Protein AF-B1KN66-F1 (afdb_monomer_lite)

Foldseek 3Di:
DVVVVVVVVVVLVPDDPVVNVVVVVVVVVVVVPPPDDDDDDDDDDDDDDDDDPDDPVVVVLVVLVVVLVVLVVVLVVLVVVLVVVCVVLVVVLVVLVVQLVVLVVVLVVLVPDPPRDPVNNVVSVVSNVVSVVVNVVSVVVVVVSLVSVLVSVLSVLVSVQSVDPVSVVDPVSVVVSLVSSLVSDPDPLVNVLSVCVVVVNDNVVSVVSSVVVVVVVCVVCVDPDD

Sequence (226 aa):
MASLQAFLFLSVASMEPVISALLFYTLIQRDEGLEKDVVTKSSDSMFENIHAFEGDDAIDWCHIRESIKVLILAMAQIELSLTDGEHNVTNLGALFTDMADHLGEVNDFLSTQSDTPVLVMAHSTILVDKVNEGVVAFQFYDRISQRLQHVIMGLALMEEVLSSKERRTSQDAWKKLQEGIQESYSLDCERKMFDLLLKGTPVHEALKLYKEEYQKEETEDDIELF

Organism: Shewanella woodyi (strain ATCC 51908 / MS32) (NCBI:txid392500)

pLDDT: mean 73.21, std 20.29, range [25.14, 92.81]

Radius of gyration: 28.59 Å; chains: 1; bounding box: 63×44×89 Å

Secondary structure (DSSP, 8-state):
-HHHHHHHHHHHTTS-HHHHHHHHHHHHHHHTTSS-------------------SHHHHHHHHHHHHHHHHHHHHHHHHHHHHHHHHHHHHHHHHHHHHHHHHHHHHHHHHH-TT--HHHHHHHHHHHHHHHHHHHHHHHHHHHHHHHHHHHHHHHHHHHHHT-HHHHH-HHHHHHHHHHHHHH--SHHHHHHHHHHHTT--HHHHHHHHHHHHHHHHHH-TT---

Structure (mmCIF, N/CA/C/O backbone):
data_AF-B1KN66-F1
#
_entry.id   AF-B1KN66-F1
#
loop_
_atom_site.group_PDB
_atom_site.id
_atom_site.type_symbol
_atom_site.label_atom_id
_atom_site.label_alt_id
_atom_site.label_comp_id
_atom_site.label_asym_id
_atom_site.label_entity_id
_atom_site.label_seq_id
_atom_site.pdbx_PDB_in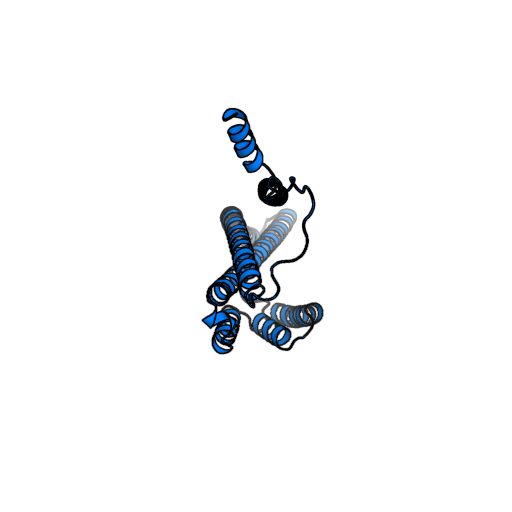s_code
_atom_site.Cartn_x
_atom_site.Cartn_y
_atom_site.Cartn_z
_atom_site.occupancy
_atom_site.B_iso_or_equiv
_atom_site.auth_seq_id
_atom_site.auth_comp_id
_atom_site.auth_asym_id
_atom_site.auth_atom_id
_atom_site.pdbx_PDB_model_num
ATOM 1 N N . MET A 1 1 ? 39.785 24.532 2.797 1.00 46.50 1 MET A N 1
ATOM 2 C CA . MET A 1 1 ? 38.658 24.075 1.952 1.00 46.50 1 MET A CA 1
ATOM 3 C C . MET A 1 1 ? 38.034 22.760 2.424 1.00 46.50 1 MET A C 1
ATOM 5 O O . MET A 1 1 ? 36.821 22.669 2.368 1.00 46.50 1 MET A O 1
ATOM 9 N N . ALA A 1 2 ? 38.786 21.801 2.986 1.00 41.16 2 ALA A N 1
ATOM 10 C CA . ALA A 1 2 ? 38.220 20.536 3.490 1.00 41.16 2 ALA A CA 1
ATOM 11 C C . ALA A 1 2 ? 37.210 20.677 4.660 1.00 41.16 2 ALA A C 1
ATOM 13 O O . ALA A 1 2 ? 36.311 19.860 4.807 1.00 41.16 2 ALA A O 1
ATOM 14 N N . SER A 1 3 ? 37.306 21.739 5.471 1.00 42.62 3 SER A N 1
ATOM 15 C CA . SER A 1 3 ? 36.421 21.944 6.633 1.00 42.62 3 SER A CA 1
ATOM 16 C C . SER A 1 3 ? 35.023 22.483 6.285 1.00 42.62 3 SER A C 1
ATOM 18 O O . SER A 1 3 ? 34.097 22.241 7.053 1.00 42.62 3 SER A O 1
ATOM 20 N N . LEU A 1 4 ? 34.835 23.156 5.139 1.00 37.50 4 LEU A N 1
ATOM 21 C CA . LEU A 1 4 ? 33.505 23.631 4.721 1.00 37.50 4 LEU A CA 1
ATOM 22 C C . LEU A 1 4 ? 32.663 22.512 4.084 1.00 37.50 4 LEU A C 1
ATOM 24 O O . LEU A 1 4 ? 31.448 22.500 4.247 1.00 37.50 4 LEU A O 1
ATOM 28 N N . GLN A 1 5 ? 33.301 21.549 3.406 1.00 44.81 5 GLN A N 1
ATOM 29 C CA . GLN A 1 5 ? 32.609 20.392 2.823 1.00 44.81 5 GLN A CA 1
ATOM 30 C C . GLN A 1 5 ? 32.047 19.453 3.897 1.00 44.81 5 GLN A C 1
ATOM 32 O O . GLN A 1 5 ? 30.920 18.988 3.763 1.00 44.81 5 GLN A O 1
ATOM 37 N N . ALA A 1 6 ? 32.776 19.238 4.996 1.00 43.25 6 ALA A N 1
ATOM 38 C CA . ALA A 1 6 ? 32.287 18.415 6.104 1.00 43.25 6 ALA A CA 1
ATOM 39 C C . ALA A 1 6 ? 31.092 19.058 6.837 1.00 43.25 6 ALA A C 1
ATOM 41 O O . ALA A 1 6 ? 30.173 18.358 7.254 1.00 43.25 6 ALA A O 1
ATOM 42 N N . PHE A 1 7 ? 31.066 20.392 6.946 1.00 39.16 7 PHE A N 1
ATOM 43 C CA . PHE A 1 7 ? 29.974 21.115 7.608 1.00 39.16 7 PHE A CA 1
ATOM 44 C C . PHE A 1 7 ? 28.686 21.143 6.768 1.00 39.16 7 PHE A C 1
ATOM 46 O O . PHE A 1 7 ? 27.589 21.075 7.316 1.00 39.16 7 PHE A O 1
ATOM 53 N N . LEU A 1 8 ? 28.812 21.176 5.436 1.00 46.91 8 LEU A N 1
ATOM 54 C CA . LEU A 1 8 ? 27.672 21.059 4.523 1.00 46.91 8 LEU A CA 1
ATOM 55 C C . LEU A 1 8 ? 27.065 19.648 4.542 1.00 46.91 8 LEU A C 1
ATOM 57 O O . LEU A 1 8 ? 25.846 19.526 4.562 1.00 46.91 8 LEU A O 1
ATOM 61 N N . PHE A 1 9 ? 27.883 18.595 4.631 1.00 50.34 9 PHE A N 1
ATOM 62 C CA . PHE A 1 9 ? 27.384 17.214 4.707 1.00 50.34 9 PHE A CA 1
ATOM 63 C C . PHE A 1 9 ? 26.582 16.926 5.985 1.00 50.34 9 PHE A C 1
ATOM 65 O O . PHE A 1 9 ? 25.547 16.268 5.915 1.00 50.34 9 PHE A O 1
ATOM 72 N N . LEU A 1 10 ? 26.999 17.458 7.140 1.00 42.06 10 LEU A N 1
ATOM 73 C CA . LEU A 1 10 ? 26.249 17.281 8.391 1.00 42.06 10 LEU A CA 1
ATOM 74 C C . LEU A 1 10 ? 24.961 18.118 8.450 1.00 42.06 10 LEU A C 1
ATOM 76 O O . LEU A 1 10 ? 24.001 17.703 9.091 1.00 42.06 10 LEU A O 1
ATOM 80 N N . SER A 1 11 ? 24.902 19.261 7.758 1.00 42.59 11 SER A N 1
ATOM 81 C CA . SER A 1 11 ? 23.695 20.098 7.720 1.00 42.59 11 SER A CA 1
ATOM 82 C C . SER A 1 11 ? 22.598 19.540 6.803 1.00 42.59 11 SER A C 1
ATOM 84 O O . SER A 1 11 ? 21.427 19.841 7.021 1.00 42.59 11 SER A O 1
ATOM 86 N N . VAL A 1 12 ? 22.956 18.733 5.797 1.00 46.75 12 VAL A N 1
ATOM 87 C CA . VAL A 1 12 ? 22.011 18.111 4.847 1.00 46.75 12 VAL A CA 1
ATOM 88 C C . VAL A 1 12 ? 21.299 16.897 5.457 1.00 46.75 12 VAL A C 1
ATOM 90 O O . VAL A 1 12 ? 20.161 16.620 5.097 1.00 46.75 12 VAL A O 1
ATOM 93 N N . ALA A 1 13 ? 21.902 16.235 6.451 1.00 48.91 13 ALA A N 1
ATOM 94 C CA . ALA A 1 13 ? 21.287 15.105 7.158 1.00 48.91 13 ALA A CA 1
ATOM 95 C C . ALA A 1 13 ? 20.099 15.501 8.062 1.00 48.91 13 ALA A C 1
ATOM 97 O O . ALA A 1 13 ? 19.401 14.632 8.570 1.00 48.91 13 ALA A O 1
ATOM 98 N N . SER A 1 14 ? 19.867 16.803 8.266 1.00 44.00 14 SER A N 1
ATOM 99 C CA . SER A 1 14 ? 18.812 17.338 9.138 1.00 44.00 14 SER A CA 1
ATOM 100 C C . SER A 1 14 ? 17.709 18.095 8.379 1.00 44.00 14 SER A C 1
ATOM 102 O O . SER A 1 14 ? 16.869 18.729 9.019 1.00 44.00 14 SER A O 1
ATOM 104 N N . MET A 1 15 ? 17.718 18.085 7.041 1.00 49.22 15 MET A N 1
ATOM 105 C CA . MET A 1 15 ? 16.721 18.772 6.211 1.00 49.22 15 MET A CA 1
ATOM 106 C C . MET A 1 15 ? 15.728 17.786 5.599 1.00 49.22 15 MET A C 1
ATOM 108 O O . MET A 1 15 ? 16.101 16.676 5.227 1.00 49.22 15 MET A O 1
ATOM 112 N N . GLU A 1 16 ? 14.471 18.224 5.468 1.00 57.94 16 GLU A N 1
ATOM 113 C CA . GLU A 1 16 ? 13.402 17.451 4.834 1.00 57.94 16 GLU A CA 1
ATOM 114 C C . GLU A 1 16 ? 13.839 16.881 3.468 1.00 57.94 16 GLU A C 1
ATOM 116 O O . GLU A 1 16 ? 14.513 17.574 2.691 1.00 57.94 16 GLU A O 1
ATOM 121 N N . PRO A 1 17 ? 13.437 15.638 3.142 1.00 56.62 17 PRO A N 1
ATOM 122 C CA . PRO A 1 17 ? 13.981 14.858 2.023 1.00 56.62 17 PRO A CA 1
ATOM 123 C C . PRO A 1 17 ? 13.877 15.557 0.657 1.00 56.62 17 PRO A C 1
ATOM 125 O O . PRO A 1 17 ? 14.724 15.360 -0.216 1.00 56.62 17 PRO A O 1
ATOM 128 N N . VAL A 1 18 ? 12.900 16.452 0.490 1.00 52.81 18 VAL A N 1
ATOM 129 C CA . VAL A 1 18 ? 12.689 17.234 -0.738 1.00 52.81 18 VAL A CA 1
ATOM 130 C C . VAL A 1 18 ? 13.813 18.253 -0.980 1.00 52.81 18 VAL A C 1
ATOM 132 O O . VAL A 1 18 ? 14.246 18.450 -2.117 1.00 52.81 18 VAL A O 1
ATOM 135 N N . ILE A 1 19 ? 14.340 18.879 0.077 1.00 51.53 19 ILE A N 1
ATOM 136 C CA . ILE A 1 19 ? 15.393 19.903 -0.032 1.00 51.53 19 ILE A CA 1
ATOM 137 C C . ILE A 1 19 ? 16.751 19.246 -0.315 1.00 51.53 19 ILE A C 1
ATOM 139 O O . ILE A 1 19 ? 17.550 19.781 -1.086 1.00 51.53 19 ILE A O 1
ATOM 143 N N . SER A 1 20 ? 16.981 18.051 0.236 1.00 55.50 20 SER A N 1
ATOM 144 C CA . SER A 1 20 ? 18.185 17.255 -0.026 1.00 55.50 20 SER A CA 1
ATOM 145 C C . SER A 1 20 ? 18.283 16.838 -1.502 1.00 55.50 20 SER A C 1
ATOM 147 O O . SER A 1 20 ? 19.328 17.020 -2.130 1.00 55.50 20 SER A O 1
ATOM 149 N N . ALA A 1 21 ? 17.171 16.402 -2.106 1.00 52.81 21 ALA A N 1
ATOM 150 C CA . ALA A 1 21 ? 17.116 16.048 -3.526 1.00 52.81 21 ALA A CA 1
ATOM 151 C C . ALA A 1 21 ? 17.364 17.254 -4.459 1.00 52.81 21 ALA A C 1
ATOM 153 O O . ALA A 1 21 ? 18.104 17.144 -5.439 1.00 52.81 21 ALA A O 1
ATOM 154 N N . LEU A 1 22 ? 16.813 18.429 -4.129 1.00 50.09 22 LEU A N 1
ATOM 155 C CA . LEU A 1 22 ? 17.031 19.676 -4.880 1.00 50.09 22 LEU A CA 1
ATOM 156 C C . LEU A 1 22 ? 18.483 20.174 -4.793 1.00 50.09 22 LEU A C 1
ATOM 158 O O . LEU A 1 22 ? 19.045 20.641 -5.789 1.00 50.09 22 LEU A O 1
ATOM 162 N N . LEU A 1 23 ? 19.118 20.050 -3.626 1.00 56.84 23 LEU A N 1
ATOM 163 C CA . LEU A 1 23 ? 20.530 20.401 -3.453 1.00 56.84 23 LEU A CA 1
ATOM 164 C C . LEU A 1 23 ? 21.456 19.430 -4.196 1.00 56.84 23 LEU A C 1
ATOM 166 O O . LEU A 1 23 ? 22.439 19.863 -4.794 1.00 56.84 23 LEU A O 1
ATOM 170 N N . PHE A 1 24 ? 21.122 18.141 -4.240 1.00 59.00 24 PHE A N 1
ATOM 171 C CA . PHE A 1 24 ? 21.900 17.164 -5.003 1.00 59.00 24 PHE A CA 1
ATOM 172 C C . PHE A 1 24 ? 21.772 17.385 -6.518 1.00 59.00 24 PHE A C 1
ATOM 174 O O . PHE A 1 24 ? 22.777 17.402 -7.228 1.00 59.00 24 PHE A O 1
ATOM 181 N N . TYR A 1 25 ? 20.560 17.663 -7.011 1.00 53.69 25 TYR A N 1
ATOM 182 C CA . TYR A 1 25 ? 20.319 17.988 -8.420 1.00 53.69 25 TYR A CA 1
ATOM 183 C C . TYR A 1 25 ? 21.049 19.270 -8.858 1.00 53.69 25 TYR A C 1
ATOM 185 O O . TYR A 1 25 ? 21.665 19.316 -9.923 1.00 53.69 25 TYR A O 1
ATOM 193 N N . THR A 1 26 ? 21.049 20.307 -8.014 1.00 53.34 26 THR A N 1
ATOM 194 C CA . THR A 1 26 ? 21.768 21.561 -8.303 1.00 53.34 26 THR A CA 1
ATOM 195 C C . THR A 1 26 ? 23.288 21.419 -8.219 1.00 53.34 26 THR A C 1
ATOM 197 O O . THR A 1 26 ? 23.993 22.090 -8.971 1.00 53.34 26 THR A O 1
ATOM 200 N N . LEU A 1 27 ? 23.813 20.532 -7.367 1.00 56.59 27 LEU A N 1
ATOM 201 C CA . LEU A 1 27 ? 25.245 20.219 -7.327 1.00 56.59 27 LEU A CA 1
ATOM 202 C C . LEU A 1 27 ? 25.706 19.451 -8.572 1.00 56.59 27 LEU A C 1
ATOM 204 O O . LEU A 1 27 ? 26.778 19.758 -9.087 1.00 56.59 27 LEU A O 1
ATOM 208 N N . ILE A 1 28 ? 24.882 18.538 -9.093 1.00 53.38 28 ILE A N 1
ATOM 209 C CA . ILE A 1 28 ? 25.157 17.817 -10.346 1.00 53.38 28 ILE A CA 1
ATOM 210 C C . ILE A 1 28 ? 25.169 18.784 -11.541 1.00 53.38 28 ILE A C 1
ATOM 212 O O . ILE A 1 28 ? 26.086 18.741 -12.355 1.00 53.38 28 ILE A O 1
ATOM 216 N N . GLN A 1 29 ? 24.227 19.731 -11.610 1.00 47.03 29 GLN A N 1
ATOM 217 C CA . GLN A 1 29 ? 24.205 20.727 -12.693 1.00 47.03 29 GLN A CA 1
ATOM 218 C C . GLN A 1 29 ? 25.357 21.742 -12.633 1.00 47.03 29 GLN A C 1
ATOM 220 O O . GLN A 1 29 ? 25.713 22.333 -13.652 1.00 47.03 29 GLN A O 1
ATOM 225 N N . ARG A 1 30 ? 25.955 21.970 -11.456 1.00 44.12 30 ARG A N 1
ATOM 226 C CA . ARG A 1 30 ? 27.048 22.942 -11.302 1.00 44.12 30 ARG A CA 1
ATOM 227 C C . ARG A 1 30 ? 28.397 22.419 -11.802 1.00 44.12 30 ARG A C 1
ATOM 229 O O . ARG A 1 30 ? 29.257 23.238 -12.116 1.00 44.12 30 ARG A O 1
ATOM 236 N N . ASP A 1 31 ? 28.577 21.102 -11.889 1.00 46.75 31 ASP A N 1
ATOM 237 C CA . ASP A 1 31 ? 29.824 20.484 -12.367 1.00 46.75 31 ASP A CA 1
ATOM 238 C C . ASP A 1 31 ? 29.898 20.434 -13.909 1.00 46.75 31 ASP A C 1
ATOM 240 O O . ASP A 1 31 ? 30.980 20.499 -14.483 1.00 46.75 31 ASP A O 1
ATOM 244 N N . GLU A 1 32 ? 28.753 20.454 -14.604 1.00 49.38 32 GLU A N 1
ATOM 245 C CA . GLU A 1 32 ? 28.688 20.472 -16.080 1.00 49.38 32 GLU A CA 1
ATOM 246 C C . GLU A 1 32 ? 28.850 21.877 -16.707 1.00 49.38 32 GLU A C 1
ATOM 248 O O . GLU A 1 32 ? 28.919 22.024 -17.928 1.00 49.38 32 GLU A O 1
ATOM 253 N N . GLY A 1 33 ? 28.933 22.935 -15.892 1.00 40.38 33 GLY A N 1
ATOM 254 C CA . GLY A 1 33 ? 28.913 24.333 -16.345 1.00 40.38 33 GLY A CA 1
ATOM 255 C C . GLY A 1 33 ? 30.270 25.009 -16.592 1.00 40.38 33 GLY A C 1
ATOM 256 O O . GLY A 1 33 ? 30.286 26.216 -16.823 1.00 40.38 33 GLY A O 1
ATOM 257 N N . LEU A 1 34 ? 31.404 24.300 -16.511 1.00 37.84 34 LEU A N 1
ATOM 258 C CA . LEU A 1 34 ? 32.742 24.926 -16.486 1.00 37.84 34 LEU A CA 1
ATOM 259 C C . LEU A 1 34 ? 33.641 24.692 -17.712 1.00 37.84 34 LEU A C 1
ATOM 261 O O . LEU A 1 34 ? 34.821 25.030 -17.655 1.00 37.84 34 LEU A O 1
ATOM 265 N N . GLU A 1 35 ? 33.122 24.201 -18.842 1.00 40.44 35 GLU A N 1
ATOM 266 C CA . GLU A 1 35 ? 33.976 23.948 -20.015 1.00 40.44 35 GLU A CA 1
ATOM 267 C C . GLU A 1 35 ? 33.377 24.371 -21.363 1.00 40.44 35 GLU A C 1
ATOM 269 O O . GLU A 1 35 ? 33.402 23.604 -22.317 1.00 40.44 35 GLU A O 1
ATOM 274 N N . LYS A 1 36 ? 32.865 25.603 -21.494 1.00 40.78 36 LYS A N 1
ATOM 275 C CA . LYS A 1 36 ? 32.679 26.237 -22.817 1.00 40.78 36 LYS A CA 1
ATOM 276 C C . LYS A 1 36 ? 32.828 27.752 -22.735 1.00 40.78 36 LYS A C 1
ATOM 278 O O . LYS A 1 36 ? 31.841 28.426 -22.500 1.00 40.78 36 LYS A O 1
ATOM 283 N N . ASP A 1 37 ? 34.037 28.266 -22.969 1.00 35.97 37 ASP A N 1
ATOM 284 C CA . ASP A 1 37 ? 34.238 29.633 -23.478 1.00 35.97 37 ASP A CA 1
ATOM 285 C C . ASP A 1 37 ? 35.682 29.862 -23.968 1.00 35.97 37 ASP A C 1
ATOM 287 O O . ASP A 1 37 ? 36.488 30.490 -23.293 1.00 35.97 37 ASP A O 1
ATOM 291 N N . VAL A 1 38 ? 36.009 29.383 -25.177 1.00 33.50 38 VAL A N 1
ATOM 292 C CA . VAL A 1 38 ? 36.947 30.062 -26.098 1.00 33.50 38 VAL A CA 1
ATOM 293 C C . VAL A 1 38 ? 36.503 29.762 -27.533 1.00 33.50 38 VAL A C 1
ATOM 295 O O . VAL A 1 38 ? 36.900 28.774 -28.144 1.00 33.50 38 VAL A O 1
ATOM 298 N N . VAL A 1 39 ? 35.666 30.638 -28.089 1.00 34.12 39 VAL A N 1
ATOM 299 C CA . VAL A 1 39 ? 35.431 30.745 -29.534 1.00 34.12 39 VAL A CA 1
ATOM 300 C C . VAL A 1 39 ? 36.150 31.998 -30.025 1.00 34.12 39 VAL A C 1
ATOM 302 O O . VAL A 1 39 ? 35.712 33.116 -29.764 1.00 34.12 39 VAL A O 1
ATOM 305 N N . THR A 1 40 ? 37.216 31.825 -30.806 1.00 30.61 40 THR A N 1
ATOM 306 C CA . THR A 1 40 ? 37.711 32.859 -31.726 1.00 30.61 40 THR A CA 1
ATOM 307 C C . THR A 1 40 ? 37.779 32.305 -33.146 1.00 30.61 40 THR A C 1
ATOM 309 O O . THR A 1 40 ? 38.703 31.588 -33.506 1.00 30.61 40 THR A O 1
ATOM 312 N N . LYS A 1 41 ? 36.731 32.649 -33.902 1.00 31.39 41 LYS A N 1
ATOM 313 C CA . LYS A 1 41 ? 36.606 32.890 -35.352 1.00 31.39 41 LYS A CA 1
ATOM 314 C C . LYS A 1 41 ? 37.614 32.278 -36.352 1.00 31.39 41 LYS A C 1
ATOM 316 O O . LYS A 1 41 ? 38.780 32.644 -36.378 1.00 31.39 41 LYS A O 1
ATOM 321 N N . SER A 1 42 ? 36.991 31.661 -37.368 1.00 29.42 42 SER A N 1
ATOM 322 C CA . SER A 1 42 ? 37.231 31.821 -38.818 1.00 29.42 42 SER A CA 1
ATOM 323 C C . SER A 1 42 ? 38.359 31.021 -39.480 1.00 29.42 42 SER A C 1
ATOM 325 O O . SER A 1 42 ? 39.504 31.456 -39.495 1.00 29.42 42 SER A O 1
ATOM 327 N N . SER A 1 43 ? 37.984 29.968 -40.216 1.00 25.14 43 SER A N 1
ATOM 328 C CA . SER A 1 43 ? 38.264 29.871 -41.659 1.00 25.14 43 SER A CA 1
ATOM 329 C C . SER A 1 43 ? 37.394 28.792 -42.306 1.00 25.14 43 SER A C 1
ATOM 331 O O . SER A 1 43 ? 37.265 27.686 -41.791 1.00 25.14 43 SER A O 1
ATOM 333 N N . ASP A 1 44 ? 36.823 29.173 -43.441 1.00 31.98 44 ASP A N 1
ATOM 334 C CA . ASP A 1 44 ? 36.003 28.404 -44.368 1.00 31.98 44 ASP A CA 1
ATOM 335 C C . ASP A 1 44 ? 36.693 27.168 -44.972 1.00 31.98 44 ASP A C 1
ATOM 337 O O . ASP A 1 44 ? 37.912 27.127 -45.147 1.00 31.98 44 ASP A O 1
ATOM 341 N N . SER A 1 45 ? 35.828 26.230 -45.376 1.00 35.66 45 SER A N 1
ATOM 342 C CA . SER A 1 45 ? 35.970 25.222 -46.438 1.00 35.66 45 SER A CA 1
ATOM 343 C C . SER A 1 45 ? 37.137 24.223 -46.368 1.00 35.66 45 SER A C 1
ATOM 345 O O . SER A 1 45 ? 38.167 24.432 -47.007 1.00 35.66 45 SER A O 1
ATOM 347 N N . MET A 1 46 ? 36.941 23.058 -45.729 1.00 30.47 46 MET A N 1
ATOM 348 C CA . MET A 1 46 ? 37.700 21.856 -46.133 1.00 30.47 46 MET A CA 1
ATOM 349 C C . MET A 1 46 ? 37.119 20.479 -45.756 1.00 30.47 46 MET A C 1
ATOM 351 O O . MET A 1 46 ? 37.849 19.505 -45.852 1.00 30.47 46 MET A O 1
ATOM 355 N N . PHE A 1 47 ? 35.854 20.320 -45.356 1.00 29.45 47 PHE A N 1
ATOM 356 C CA . PHE A 1 47 ? 35.326 18.967 -45.094 1.00 29.45 47 PHE A CA 1
ATOM 357 C C . PHE A 1 47 ? 33.859 18.831 -45.505 1.00 29.45 47 PHE A C 1
ATOM 359 O O . PHE A 1 47 ? 32.955 18.774 -44.679 1.00 29.45 47 PHE A O 1
ATOM 366 N N . GLU A 1 48 ? 33.636 18.763 -46.816 1.00 36.78 48 GLU A N 1
ATOM 367 C CA . GLU A 1 48 ? 32.527 17.978 -47.355 1.00 36.78 48 GLU A CA 1
ATOM 368 C C . GLU A 1 48 ? 32.873 16.486 -47.175 1.00 36.78 48 GLU A C 1
ATOM 370 O O . GLU A 1 48 ? 33.957 16.049 -47.563 1.00 36.78 48 GLU A O 1
ATOM 375 N N . ASN A 1 49 ? 31.927 15.727 -46.610 1.00 39.12 49 ASN A N 1
ATOM 376 C CA . ASN A 1 49 ? 31.872 14.262 -46.472 1.00 39.12 49 ASN A CA 1
ATOM 377 C C . ASN A 1 49 ? 32.773 13.574 -45.431 1.00 39.12 49 ASN A C 1
ATOM 379 O O . ASN A 1 49 ? 33.797 13.004 -45.794 1.00 39.12 49 ASN A O 1
ATOM 383 N N . ILE A 1 50 ? 32.277 13.431 -44.191 1.00 31.58 50 ILE A N 1
ATOM 384 C CA . ILE A 1 50 ? 32.452 12.198 -43.394 1.00 31.58 50 ILE A CA 1
ATOM 385 C C . ILE A 1 50 ? 31.142 11.901 -42.634 1.00 31.58 50 ILE A C 1
ATOM 387 O O . ILE A 1 50 ? 30.625 12.744 -41.909 1.00 31.58 50 ILE A O 1
ATOM 391 N N . HIS A 1 51 ? 30.605 10.698 -42.847 1.00 43.81 51 HIS A N 1
ATOM 392 C CA . HIS A 1 51 ? 29.502 10.065 -42.116 1.00 43.81 51 HIS A CA 1
ATOM 393 C C . HIS A 1 51 ? 29.594 10.225 -40.587 1.00 43.81 51 HIS A C 1
ATOM 395 O O . HIS A 1 51 ? 30.650 9.965 -40.021 1.00 43.81 51 HIS A O 1
ATOM 401 N N . ALA A 1 52 ? 28.457 10.457 -39.919 1.00 37.25 52 ALA A N 1
ATOM 402 C CA . ALA A 1 52 ? 28.201 9.909 -38.582 1.00 37.25 52 ALA A CA 1
ATOM 403 C C . ALA A 1 52 ? 26.687 9.822 -38.319 1.00 37.25 52 ALA A C 1
ATOM 405 O O . ALA A 1 52 ? 26.058 10.737 -37.796 1.00 37.25 52 ALA A O 1
ATOM 406 N N . PHE A 1 53 ? 26.100 8.693 -38.711 1.00 42.09 53 PHE A N 1
ATOM 407 C CA . PHE A 1 53 ? 24.743 8.269 -38.359 1.00 42.09 53 PHE A CA 1
ATOM 408 C C . PHE A 1 53 ? 24.761 7.583 -36.974 1.00 42.09 53 PHE A C 1
ATOM 410 O O . PHE A 1 53 ? 24.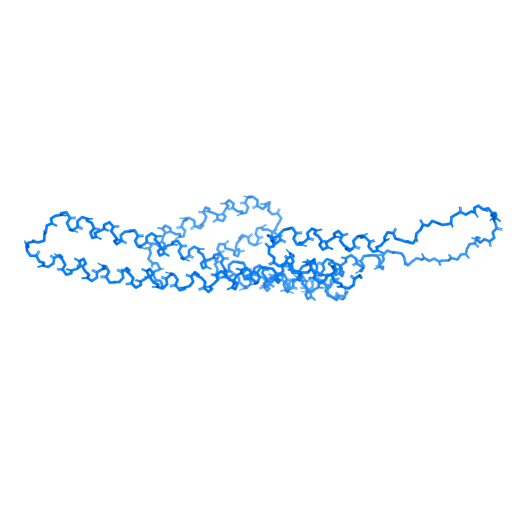303 6.459 -36.828 1.00 42.09 53 PHE A O 1
ATOM 417 N N . GLU A 1 54 ? 25.362 8.220 -35.964 1.00 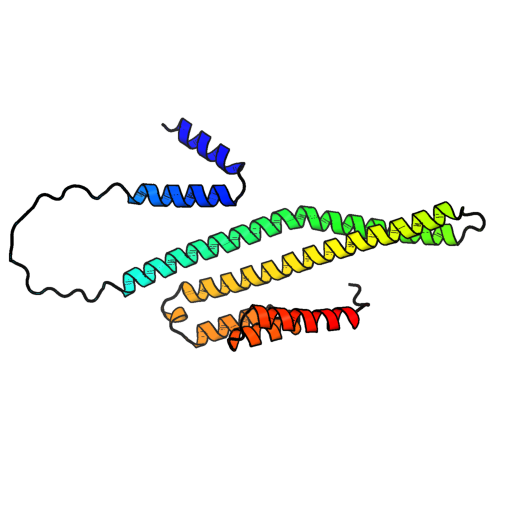44.44 54 GLU A N 1
ATOM 418 C CA . GLU A 1 54 ? 25.570 7.632 -34.622 1.00 44.44 54 GLU A CA 1
ATOM 419 C C . GLU A 1 54 ? 25.281 8.645 -33.495 1.00 44.44 54 GLU A C 1
ATOM 421 O O . GLU A 1 54 ? 25.981 8.705 -32.489 1.00 44.44 54 GLU A O 1
ATOM 426 N N . GLY A 1 55 ? 24.265 9.494 -33.677 1.00 46.03 55 GLY A N 1
ATOM 427 C CA . GLY A 1 55 ? 23.911 10.537 -32.704 1.00 46.03 55 GLY A CA 1
ATOM 428 C C . GLY A 1 55 ? 22.720 10.220 -31.796 1.00 46.03 55 GLY A C 1
ATOM 429 O O . GLY A 1 55 ? 22.654 10.760 -30.702 1.00 46.03 55 GLY A O 1
ATOM 430 N N . ASP A 1 56 ? 21.791 9.362 -32.224 1.00 53.06 56 ASP A N 1
ATOM 431 C CA . ASP A 1 56 ? 20.478 9.224 -31.567 1.00 53.06 56 ASP A CA 1
ATOM 432 C C . ASP A 1 56 ? 20.451 8.065 -30.552 1.00 53.06 56 ASP A C 1
ATOM 434 O O . ASP A 1 56 ? 20.128 8.256 -29.382 1.00 53.06 56 ASP A O 1
ATOM 438 N N . ASP A 1 57 ? 20.954 6.887 -30.943 1.00 59.69 57 ASP A N 1
ATOM 439 C CA . ASP A 1 57 ? 21.025 5.687 -30.090 1.00 59.69 57 ASP A CA 1
ATOM 440 C C . ASP A 1 57 ? 21.856 5.890 -28.807 1.00 59.69 57 ASP A C 1
ATOM 442 O O . ASP A 1 57 ? 21.560 5.305 -27.763 1.00 59.69 57 ASP A O 1
ATOM 446 N N . ALA A 1 58 ? 22.917 6.701 -28.869 1.00 60.25 58 ALA A N 1
ATOM 447 C CA . ALA A 1 58 ? 23.785 6.973 -27.723 1.00 60.25 58 ALA A CA 1
ATOM 448 C C . ALA A 1 58 ? 23.139 7.945 -26.721 1.00 60.25 58 ALA A C 1
ATOM 450 O O . ALA A 1 58 ? 23.333 7.804 -25.509 1.00 60.25 58 ALA A O 1
ATOM 451 N N . ILE A 1 59 ? 22.365 8.911 -27.226 1.00 61.25 59 ILE A N 1
ATOM 452 C CA . ILE A 1 59 ? 21.627 9.886 -26.418 1.00 61.25 59 ILE A CA 1
ATOM 453 C C . ILE A 1 59 ? 20.425 9.201 -25.754 1.00 61.25 59 ILE A C 1
ATOM 455 O O . ILE A 1 59 ? 20.264 9.324 -24.539 1.00 61.25 59 ILE A O 1
ATOM 459 N N . ASP A 1 60 ? 19.664 8.390 -26.495 1.00 69.00 60 ASP A N 1
ATOM 460 C CA . ASP A 1 60 ? 18.562 7.581 -25.951 1.00 69.00 60 ASP A CA 1
ATOM 461 C C . ASP A 1 60 ? 19.052 6.627 -24.846 1.00 69.00 60 ASP A C 1
ATOM 463 O O . ASP A 1 60 ? 18.495 6.559 -23.746 1.00 69.00 60 ASP A O 1
ATOM 467 N N . TRP A 1 61 ? 20.197 5.973 -25.067 1.00 71.44 61 TRP A N 1
ATOM 468 C CA . TRP A 1 61 ? 20.817 5.110 -24.062 1.00 71.44 61 TRP A CA 1
ATOM 469 C C . TRP A 1 61 ? 21.255 5.857 -22.797 1.00 71.44 61 TRP A C 1
ATOM 471 O O . TRP A 1 61 ? 21.120 5.336 -21.685 1.00 71.44 61 TRP A O 1
ATOM 481 N N . CYS A 1 62 ? 21.749 7.087 -22.947 1.00 75.31 62 CYS A N 1
ATOM 482 C CA . CYS A 1 62 ? 22.086 7.946 -21.817 1.00 75.31 62 CYS A CA 1
ATOM 483 C C . CYS A 1 62 ? 20.834 8.279 -20.992 1.00 75.31 62 CYS A C 1
ATOM 485 O O . CYS A 1 62 ? 20.833 8.084 -19.776 1.00 75.31 62 CYS A O 1
ATOM 487 N N . HIS A 1 63 ? 19.743 8.691 -21.644 1.00 81.94 63 HIS A N 1
ATOM 488 C CA . HIS A 1 63 ? 18.491 9.037 -20.968 1.00 81.94 63 HIS A CA 1
ATOM 489 C C . HIS A 1 63 ? 17.854 7.853 -20.236 1.00 81.94 63 HIS A C 1
ATOM 491 O O . HIS A 1 63 ? 17.378 8.021 -19.111 1.00 81.94 63 HIS A O 1
ATOM 497 N N . ILE A 1 64 ? 17.899 6.651 -20.815 1.00 85.25 64 ILE A N 1
ATOM 498 C CA . ILE A 1 64 ? 17.413 5.429 -20.158 1.00 85.25 64 ILE A CA 1
ATOM 499 C C . ILE A 1 64 ? 18.225 5.142 -18.895 1.00 85.25 64 ILE A C 1
ATOM 501 O O . ILE A 1 64 ? 17.653 4.898 -17.833 1.00 85.25 64 ILE A O 1
ATOM 505 N N . ARG A 1 65 ? 19.556 5.223 -18.978 1.00 82.62 65 ARG A N 1
ATOM 506 C CA . ARG A 1 65 ? 20.429 4.982 -17.824 1.00 82.62 65 ARG A CA 1
ATOM 507 C C . ARG A 1 65 ? 20.202 5.998 -16.706 1.00 82.62 65 ARG A C 1
ATOM 509 O O . ARG A 1 65 ? 20.158 5.609 -15.541 1.00 82.62 65 ARG A O 1
ATOM 516 N N . GLU A 1 66 ? 20.059 7.279 -17.035 1.00 85.00 66 GLU A N 1
ATOM 517 C CA . GLU A 1 66 ? 19.762 8.297 -16.021 1.00 85.00 66 GLU A CA 1
ATOM 518 C C . GLU A 1 66 ? 18.354 8.110 -15.427 1.00 85.00 66 GLU A C 1
ATOM 520 O O . GLU A 1 66 ? 18.186 8.233 -14.215 1.00 85.00 66 GLU A O 1
ATOM 525 N N . SER A 1 67 ? 17.367 7.699 -16.231 1.00 88.12 67 SER A N 1
ATOM 526 C CA . SER A 1 67 ? 16.015 7.381 -15.743 1.00 88.12 67 SER A CA 1
ATOM 527 C C . SER A 1 67 ? 16.014 6.198 -14.772 1.00 88.12 67 SER A C 1
ATOM 529 O O . SER A 1 67 ? 15.360 6.262 -13.735 1.00 88.12 67 SER A O 1
ATOM 531 N N . ILE A 1 68 ? 16.801 5.152 -15.050 1.00 87.25 68 ILE A N 1
ATOM 532 C CA . ILE A 1 68 ? 16.985 4.007 -14.143 1.00 87.25 68 ILE A CA 1
ATOM 533 C C . ILE A 1 68 ? 17.574 4.455 -12.800 1.00 87.25 68 ILE A C 1
ATOM 535 O O . ILE A 1 68 ? 17.110 4.021 -11.751 1.00 87.25 68 ILE A O 1
ATOM 539 N N . LYS A 1 69 ? 18.562 5.356 -12.792 1.00 85.44 69 LYS A N 1
ATOM 540 C CA . LYS A 1 69 ? 19.125 5.860 -11.527 1.00 85.44 69 LYS A CA 1
ATOM 541 C C . LYS A 1 69 ? 18.084 6.607 -10.694 1.00 85.44 69 LYS A C 1
ATOM 543 O O . LYS A 1 69 ? 18.043 6.425 -9.480 1.00 85.44 69 LYS A O 1
ATOM 548 N N . VAL A 1 70 ? 17.245 7.428 -11.332 1.00 89.88 70 VAL A N 1
ATOM 549 C CA . VAL A 1 70 ? 16.144 8.132 -10.650 1.00 89.88 70 VAL A CA 1
ATOM 550 C C . VAL A 1 70 ? 15.113 7.137 -10.114 1.00 89.88 70 VAL A C 1
ATOM 552 O O . VAL A 1 70 ? 14.657 7.291 -8.985 1.00 89.88 70 VAL A O 1
ATOM 555 N N . LEU A 1 71 ? 14.799 6.090 -10.881 1.00 90.19 71 LEU A N 1
ATOM 556 C CA . LEU A 1 71 ? 13.914 5.000 -10.468 1.00 90.19 71 LEU A CA 1
ATOM 557 C C . LEU A 1 71 ? 14.451 4.278 -9.221 1.00 90.19 71 LEU A C 1
ATOM 559 O O . LEU A 1 71 ? 13.726 4.128 -8.243 1.00 90.19 71 LEU A O 1
ATOM 563 N N . ILE A 1 72 ? 15.731 3.892 -9.228 1.00 86.69 72 ILE A N 1
ATOM 564 C CA . ILE A 1 72 ? 16.401 3.234 -8.095 1.00 86.69 72 ILE A CA 1
ATOM 565 C C . ILE A 1 72 ? 16.414 4.139 -6.864 1.00 86.69 72 ILE A C 1
ATOM 567 O O . ILE A 1 72 ? 16.135 3.681 -5.758 1.00 86.69 72 ILE A O 1
ATOM 571 N N . LEU A 1 73 ? 16.689 5.431 -7.048 1.00 88.00 73 LEU A N 1
ATOM 572 C CA . LEU A 1 73 ? 16.641 6.394 -5.954 1.00 88.00 73 LEU A CA 1
ATOM 573 C C . LEU A 1 73 ? 15.228 6.511 -5.364 1.00 88.00 73 LEU A C 1
ATOM 575 O O . LEU A 1 73 ? 15.087 6.524 -4.144 1.00 88.00 73 LEU A O 1
ATOM 579 N N . ALA A 1 74 ? 14.193 6.571 -6.207 1.00 88.62 74 ALA A N 1
ATOM 580 C CA . ALA A 1 74 ? 12.806 6.627 -5.755 1.00 88.62 74 ALA A CA 1
ATOM 581 C C . ALA A 1 74 ? 12.408 5.357 -4.986 1.00 88.62 74 ALA A C 1
ATOM 583 O O . ALA A 1 74 ? 11.809 5.464 -3.919 1.00 88.62 74 ALA A O 1
ATOM 584 N N . MET A 1 75 ? 12.796 4.173 -5.474 1.00 90.38 75 MET A N 1
ATOM 585 C CA . MET A 1 75 ? 12.582 2.905 -4.763 1.00 90.38 75 MET A CA 1
ATOM 586 C C . MET A 1 75 ? 13.240 2.925 -3.381 1.00 90.38 75 MET A C 1
ATOM 588 O O . MET A 1 75 ? 12.556 2.716 -2.383 1.00 90.38 75 MET A O 1
ATOM 592 N N . ALA A 1 76 ? 14.525 3.283 -3.309 1.00 87.12 76 ALA A N 1
ATOM 593 C CA . ALA A 1 76 ? 15.258 3.355 -2.046 1.00 87.12 76 ALA A CA 1
ATOM 594 C C . ALA A 1 76 ? 14.642 4.364 -1.057 1.00 87.12 76 ALA A C 1
ATOM 596 O O . ALA A 1 76 ? 14.627 4.127 0.148 1.00 87.12 76 ALA A O 1
ATOM 597 N N . GLN A 1 77 ? 14.109 5.489 -1.548 1.00 86.50 77 GLN A N 1
ATOM 598 C CA . GLN A 1 77 ? 13.424 6.475 -0.707 1.00 86.50 77 GLN A CA 1
ATOM 599 C C . GLN A 1 77 ? 12.096 5.955 -0.149 1.00 86.50 77 GLN A C 1
ATOM 601 O O . GLN A 1 77 ? 11.781 6.225 1.013 1.00 86.50 77 GLN A O 1
ATOM 606 N N . ILE A 1 78 ? 11.322 5.221 -0.954 1.00 90.00 78 ILE A N 1
ATOM 607 C CA . ILE A 1 78 ? 10.080 4.595 -0.489 1.00 90.00 78 ILE A CA 1
ATOM 608 C C . ILE A 1 78 ? 10.417 3.502 0.531 1.00 90.00 78 ILE A C 1
ATOM 610 O O . ILE A 1 78 ? 9.841 3.516 1.613 1.00 90.00 78 ILE A O 1
ATOM 614 N N . GLU A 1 79 ? 11.385 2.624 0.249 1.00 88.12 79 GLU A N 1
ATOM 615 C CA . GLU A 1 79 ? 11.817 1.562 1.174 1.00 88.12 79 GLU A CA 1
ATOM 616 C C . GLU A 1 79 ? 12.283 2.117 2.522 1.00 88.12 79 GLU A C 1
ATOM 618 O O . GLU A 1 79 ? 11.872 1.618 3.571 1.00 88.12 79 GLU A O 1
ATOM 623 N N . LEU A 1 80 ? 13.091 3.182 2.510 1.00 86.44 80 LEU A N 1
ATOM 624 C CA . LEU A 1 80 ? 13.525 3.851 3.734 1.00 86.44 80 LEU A CA 1
ATOM 625 C C . LEU A 1 80 ? 12.330 4.425 4.507 1.00 86.44 80 LEU A C 1
ATOM 627 O O . LEU A 1 80 ? 12.220 4.207 5.708 1.00 86.44 80 LEU A O 1
ATOM 631 N N . SER A 1 81 ? 11.405 5.098 3.813 1.00 85.56 81 SER A N 1
ATOM 632 C CA . SER A 1 81 ? 10.205 5.680 4.435 1.00 85.56 81 SER A CA 1
ATOM 633 C C . SER A 1 81 ? 9.291 4.615 5.046 1.00 85.56 81 SER A C 1
ATOM 635 O O . SER A 1 81 ? 8.703 4.838 6.105 1.00 85.56 81 SER A O 1
ATOM 637 N N . LEU A 1 82 ? 9.167 3.460 4.386 1.00 86.69 82 LEU A N 1
ATOM 638 C CA . LEU A 1 82 ? 8.415 2.319 4.898 1.00 86.69 82 LEU A CA 1
ATOM 639 C C . LEU A 1 82 ? 9.099 1.715 6.120 1.00 86.69 82 LEU A C 1
ATOM 641 O O . LEU A 1 82 ? 8.444 1.552 7.139 1.00 86.69 82 LEU A O 1
ATOM 645 N N . THR A 1 83 ? 10.408 1.474 6.056 1.00 84.94 83 THR A N 1
ATOM 646 C CA . THR A 1 83 ? 11.178 0.889 7.166 1.00 84.94 83 THR A CA 1
ATOM 647 C C . THR A 1 83 ? 11.153 1.788 8.409 1.00 84.94 83 THR A C 1
ATOM 649 O O . THR A 1 83 ? 10.921 1.316 9.524 1.00 84.94 83 THR A O 1
ATOM 652 N N . ASP A 1 84 ? 11.33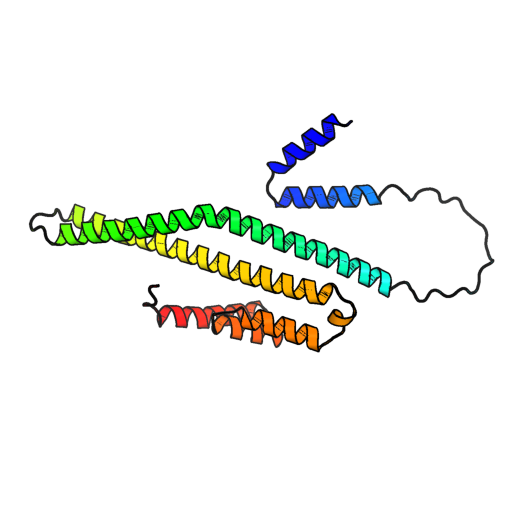8 3.099 8.227 1.00 78.19 84 ASP A N 1
ATOM 653 C CA . ASP A 1 84 ? 11.295 4.084 9.315 1.00 78.19 84 ASP A CA 1
ATOM 654 C C . ASP A 1 84 ? 9.890 4.197 9.935 1.00 78.19 84 ASP A C 1
ATOM 656 O O . ASP A 1 84 ? 9.738 4.421 11.142 1.00 78.19 84 ASP A O 1
ATOM 660 N N . GLY A 1 85 ? 8.844 4.051 9.119 1.00 77.94 85 GLY A N 1
ATOM 661 C CA . GLY A 1 85 ? 7.461 4.065 9.586 1.00 77.94 85 GLY A CA 1
ATOM 662 C C . GLY A 1 85 ? 7.037 2.755 10.261 1.00 77.94 85 GLY A C 1
ATOM 663 O O . GLY A 1 85 ? 6.387 2.796 11.306 1.00 77.94 85 GLY A O 1
ATOM 664 N N . GLU A 1 86 ? 7.457 1.607 9.730 1.00 79.62 86 GLU A N 1
ATOM 665 C CA . GLU A 1 86 ? 7.064 0.267 10.178 1.00 79.62 86 GLU A CA 1
ATOM 666 C C . GLU A 1 86 ? 7.425 0.038 11.647 1.00 79.62 86 GLU A C 1
ATOM 668 O O . GLU A 1 86 ? 6.581 -0.400 12.432 1.00 79.62 86 GLU A O 1
ATOM 673 N N . HIS A 1 87 ? 8.637 0.422 12.061 1.00 68.31 87 HIS A N 1
ATOM 674 C CA . HIS A 1 87 ? 9.073 0.282 13.453 1.00 68.31 87 HIS A CA 1
ATOM 675 C C . HIS A 1 87 ? 8.225 1.117 14.433 1.00 68.31 87 HIS A C 1
ATOM 677 O O . HIS A 1 87 ? 7.986 0.711 15.574 1.00 68.31 87 HIS A O 1
ATOM 683 N N . ASN A 1 88 ? 7.765 2.295 14.006 1.00 68.19 88 ASN A N 1
ATOM 684 C CA . ASN A 1 88 ? 6.982 3.196 14.852 1.00 68.19 88 ASN A CA 1
ATOM 685 C C . ASN A 1 88 ? 5.509 2.791 14.918 1.00 68.19 88 ASN A C 1
ATOM 687 O O . ASN A 1 88 ? 4.868 2.963 15.956 1.00 68.19 88 ASN A O 1
ATOM 691 N N . VAL A 1 89 ? 4.977 2.256 13.821 1.00 81.94 89 VAL A N 1
ATOM 692 C CA . VAL A 1 89 ? 3.548 1.993 13.691 1.00 81.94 89 VAL A CA 1
ATOM 693 C C . VAL A 1 89 ? 3.174 0.575 14.120 1.00 81.94 89 VAL A C 1
ATOM 695 O O . VAL A 1 89 ? 2.170 0.414 14.808 1.00 81.94 89 VAL A O 1
ATOM 698 N N . THR A 1 90 ? 4.001 -0.433 13.832 1.00 79.19 90 THR A N 1
ATOM 699 C CA . THR A 1 90 ? 3.722 -1.834 14.210 1.00 79.19 90 THR A CA 1
ATOM 700 C C . THR A 1 90 ? 3.609 -1.997 15.725 1.00 79.19 90 THR A C 1
ATOM 702 O O . THR A 1 90 ? 2.646 -2.570 16.230 1.00 79.19 90 THR A O 1
ATOM 705 N N . ASN A 1 91 ? 4.554 -1.415 16.473 1.00 81.31 91 ASN A N 1
ATOM 706 C CA . ASN A 1 91 ? 4.525 -1.442 17.937 1.00 81.31 91 ASN A CA 1
ATOM 707 C C . ASN A 1 91 ? 3.292 -0.724 18.499 1.00 81.31 91 ASN A C 1
ATOM 709 O O . ASN A 1 91 ? 2.728 -1.148 19.503 1.00 81.31 91 ASN A O 1
ATOM 713 N N . LEU A 1 92 ? 2.867 0.366 17.858 1.00 84.50 92 LEU A N 1
ATOM 714 C CA . LEU A 1 92 ? 1.709 1.127 18.304 1.00 84.50 92 LEU A CA 1
ATOM 715 C C . LEU A 1 92 ? 0.397 0.386 18.008 1.00 84.50 92 LEU A C 1
ATOM 717 O O . LEU A 1 92 ? -0.475 0.356 18.870 1.00 84.50 92 LEU A O 1
ATOM 721 N N . GLY A 1 93 ? 0.289 -0.281 16.856 1.00 86.25 93 GLY A N 1
ATOM 722 C CA . GLY A 1 93 ? -0.839 -1.157 16.530 1.00 86.25 93 GLY A CA 1
ATOM 723 C C . GLY A 1 93 ? -0.991 -2.317 17.518 1.00 86.25 93 GLY A C 1
ATOM 724 O O . GLY A 1 93 ? -2.096 -2.562 18.006 1.00 86.25 93 GLY A O 1
ATOM 725 N N . ALA A 1 94 ? 0.119 -2.963 17.894 1.00 86.06 94 ALA A N 1
ATOM 726 C CA . ALA A 1 94 ? 0.119 -4.012 18.916 1.00 86.06 94 ALA A CA 1
ATOM 727 C C . ALA A 1 94 ? -0.375 -3.486 20.275 1.00 86.06 94 ALA A C 1
ATOM 729 O O . ALA A 1 94 ? -1.274 -4.071 20.868 1.00 86.06 94 ALA A O 1
ATOM 730 N N . LEU A 1 95 ? 0.118 -2.322 20.720 1.00 88.25 95 LEU A N 1
ATOM 731 C CA . LEU A 1 95 ? -0.343 -1.697 21.967 1.00 88.25 95 LEU A CA 1
ATOM 732 C C . LEU A 1 95 ? -1.845 -1.385 21.954 1.00 88.25 95 LEU A C 1
ATOM 734 O O . LEU A 1 95 ? -2.504 -1.529 22.979 1.00 88.25 95 LEU A O 1
ATOM 738 N N . PHE A 1 96 ? -2.394 -0.932 20.825 1.00 88.31 96 PHE A N 1
ATOM 739 C CA . PHE A 1 96 ? -3.832 -0.674 20.705 1.00 88.31 96 PHE A CA 1
ATOM 740 C C . PHE A 1 96 ? -4.659 -1.959 20.696 1.00 88.31 96 PHE A C 1
ATOM 742 O O . PHE A 1 96 ? -5.728 -1.976 21.298 1.00 88.31 96 PHE A O 1
ATOM 749 N N . THR A 1 97 ? -4.149 -3.028 20.090 1.00 87.12 97 THR A N 1
ATOM 750 C CA . THR A 1 97 ? -4.789 -4.351 20.130 1.00 87.12 97 THR A CA 1
ATOM 751 C C . THR A 1 97 ? -4.820 -4.887 21.565 1.00 87.12 97 THR A C 1
ATOM 753 O O . THR A 1 97 ? -5.894 -5.186 22.078 1.00 87.12 97 THR A O 1
ATOM 756 N N . ASP A 1 98 ? -3.686 -4.849 22.275 1.00 90.69 98 ASP A N 1
ATOM 757 C CA . ASP A 1 98 ? -3.604 -5.242 23.690 1.00 90.69 98 ASP A CA 1
ATOM 758 C C . ASP A 1 98 ? -4.536 -4.394 24.578 1.00 90.69 98 ASP A C 1
ATOM 760 O O . ASP A 1 98 ? -5.168 -4.892 25.514 1.00 90.69 98 ASP A O 1
ATOM 764 N N . MET A 1 99 ? -4.642 -3.086 24.300 1.00 91.12 99 MET A N 1
ATOM 765 C CA . MET A 1 99 ? -5.584 -2.209 25.001 1.00 91.12 99 MET A CA 1
ATOM 766 C C . MET A 1 99 ? -7.041 -2.587 24.719 1.00 91.12 99 MET A C 1
ATOM 768 O O . MET A 1 99 ? -7.855 -2.493 25.639 1.00 91.12 99 MET A O 1
ATOM 772 N N . ALA A 1 100 ? -7.379 -2.990 23.492 1.00 89.12 100 ALA A N 1
ATOM 773 C CA . ALA A 1 100 ? -8.731 -3.409 23.130 1.00 89.12 100 ALA A CA 1
ATOM 774 C C . ALA A 1 100 ? -9.117 -4.671 23.906 1.00 89.12 100 ALA A C 1
ATOM 776 O O . ALA A 1 100 ? -10.181 -4.700 24.528 1.00 89.12 100 ALA A O 1
ATOM 777 N N . ASP A 1 101 ? -8.209 -5.647 23.956 1.00 88.94 101 ASP A N 1
ATOM 778 C CA . ASP A 1 101 ? -8.392 -6.906 24.679 1.00 88.94 101 ASP A CA 1
ATOM 779 C C . ASP A 1 101 ? -8.593 -6.659 26.180 1.00 88.94 101 ASP A C 1
ATOM 781 O O . ASP A 1 101 ? -9.604 -7.066 26.761 1.00 88.94 101 ASP A O 1
ATOM 785 N N . HIS A 1 102 ? -7.688 -5.905 26.815 1.00 91.31 102 HIS A N 1
ATOM 786 C CA . HIS A 1 102 ? -7.795 -5.599 28.242 1.00 91.31 102 HIS A CA 1
ATOM 787 C C . HIS A 1 102 ? -9.032 -4.762 28.589 1.00 91.31 102 HIS A C 1
ATOM 789 O O . HIS A 1 102 ? -9.653 -4.984 29.631 1.00 91.31 102 HIS A O 1
ATOM 795 N N . LEU A 1 103 ? -9.411 -3.793 27.752 1.00 90.81 103 LEU A N 1
ATOM 796 C CA . LEU A 1 103 ? -10.637 -3.022 27.973 1.00 90.81 103 LEU A CA 1
ATOM 797 C C . LEU A 1 103 ? -11.890 -3.873 27.759 1.00 90.81 103 LEU A C 1
ATOM 799 O O . LEU A 1 103 ? -12.866 -3.674 28.483 1.00 90.81 103 LEU A O 1
ATOM 803 N N . GLY A 1 104 ? -11.854 -4.832 26.831 1.00 88.00 104 GLY A N 1
ATOM 804 C CA . GLY A 1 104 ? -12.892 -5.844 26.660 1.00 88.00 104 GLY A CA 1
ATOM 805 C C . GLY A 1 104 ? -13.095 -6.654 27.939 1.00 88.00 104 GLY A C 1
ATOM 806 O O . GLY A 1 104 ? -14.199 -6.678 28.481 1.00 88.00 104 GLY A O 1
ATOM 807 N N . GLU A 1 105 ? -12.015 -7.204 28.500 1.00 91.19 105 GLU A N 1
ATOM 808 C CA . GLU A 1 105 ? -12.052 -7.947 29.769 1.00 91.19 105 GLU A CA 1
ATOM 809 C C . GLU A 1 105 ? -12.562 -7.093 30.943 1.00 91.19 105 GLU A C 1
ATOM 811 O O . GLU A 1 105 ? -13.357 -7.556 31.768 1.00 91.19 105 GLU A O 1
ATOM 816 N N . VAL A 1 106 ? -12.130 -5.829 31.027 1.00 90.56 106 VAL A N 1
ATOM 817 C CA . VAL A 1 106 ? -12.608 -4.884 32.048 1.00 90.56 106 VAL A CA 1
ATOM 818 C C . VAL A 1 106 ? -14.102 -4.625 31.883 1.00 90.56 106 VAL A C 1
ATOM 820 O O . VAL A 1 106 ? -14.836 -4.637 32.873 1.00 90.56 106 VAL A O 1
ATOM 823 N N . ASN A 1 107 ? -14.570 -4.408 30.656 1.00 89.62 107 ASN A N 1
ATOM 824 C CA . ASN A 1 107 ? -15.975 -4.145 30.377 1.00 89.62 107 ASN A CA 1
ATOM 825 C C . ASN A 1 107 ? -16.853 -5.365 30.698 1.00 89.62 107 ASN A C 1
ATOM 827 O O . ASN A 1 107 ? -17.897 -5.220 31.343 1.00 89.62 107 ASN A O 1
ATOM 831 N N . ASP A 1 108 ? -16.391 -6.562 30.337 1.00 89.88 108 ASP A N 1
ATOM 832 C CA . ASP A 1 108 ? -17.040 -7.825 30.680 1.00 89.88 108 ASP A CA 1
ATOM 833 C C . ASP A 1 108 ? -17.132 -7.987 32.196 1.00 89.88 108 ASP A C 1
ATOM 835 O O . ASP A 1 108 ? -18.221 -8.214 32.729 1.00 89.88 108 ASP A O 1
ATOM 839 N N . PHE A 1 109 ? -16.032 -7.768 32.922 1.00 90.38 109 PHE A N 1
ATOM 840 C CA . PHE A 1 109 ? -16.033 -7.816 34.382 1.00 90.38 109 PHE A CA 1
ATOM 841 C C . PHE A 1 109 ? -17.023 -6.813 34.989 1.00 90.38 109 PHE A C 1
ATOM 843 O O . PHE A 1 109 ? -17.847 -7.197 35.823 1.00 90.38 109 PHE A O 1
ATOM 850 N N . LEU A 1 110 ? -16.997 -5.552 34.551 1.00 89.88 110 LEU A N 1
ATOM 851 C CA . LEU A 1 110 ? -17.898 -4.504 35.038 1.00 89.88 110 LEU A CA 1
ATOM 852 C C . LEU A 1 110 ? -19.376 -4.829 34.778 1.00 89.88 110 LEU A C 1
ATOM 854 O O . LEU A 1 110 ? -20.220 -4.500 35.617 1.00 89.88 110 LEU A O 1
ATOM 858 N N . SER A 1 111 ? -19.686 -5.516 33.674 1.00 86.56 111 SER A N 1
ATOM 859 C CA . SER A 1 111 ? -21.048 -5.949 33.338 1.00 86.56 111 SER A CA 1
ATOM 860 C C . SER A 1 111 ? -21.594 -7.037 34.276 1.00 86.56 111 SER A C 1
ATOM 862 O O . SER A 1 111 ? -22.806 -7.131 34.476 1.00 86.56 111 SER A O 1
ATOM 864 N N . THR A 1 112 ? -20.715 -7.833 34.900 1.00 90.75 112 THR A N 1
ATOM 865 C CA . THR A 1 112 ? -21.109 -8.871 35.873 1.00 90.75 112 THR A CA 1
ATOM 866 C C . THR A 1 112 ? -21.401 -8.323 37.269 1.00 90.75 112 THR A C 1
ATOM 868 O O . THR A 1 112 ? -22.018 -9.011 38.086 1.00 90.75 112 THR A O 1
ATOM 871 N N . GLN A 1 113 ? -20.958 -7.100 37.570 1.00 90.31 113 GLN A N 1
ATOM 872 C CA . GLN A 1 113 ? -21.125 -6.496 38.887 1.00 90.31 113 GLN A CA 1
ATOM 873 C C . GLN A 1 113 ? -22.478 -5.779 38.985 1.00 90.31 113 GLN A C 1
ATOM 875 O O . GLN A 1 113 ? -22.819 -4.925 38.172 1.00 90.31 113 GLN A O 1
ATOM 880 N N . SER A 1 114 ? -23.251 -6.092 40.028 1.00 82.00 114 SER A N 1
ATOM 881 C CA . SER A 1 114 ? -24.607 -5.557 40.218 1.00 82.00 114 SER A CA 1
ATOM 882 C C . SER A 1 114 ? -24.665 -4.078 40.620 1.00 82.00 114 SER A C 1
ATOM 884 O O . SER A 1 114 ? -25.745 -3.497 40.596 1.00 82.00 114 SER A O 1
ATOM 886 N N . ASP A 1 115 ? -23.535 -3.488 41.022 1.00 89.75 115 ASP A N 1
ATOM 887 C CA . ASP A 1 115 ? -23.449 -2.127 41.579 1.00 89.75 115 ASP A CA 1
ATOM 888 C C . ASP A 1 115 ? -22.488 -1.221 40.785 1.00 89.75 115 ASP A C 1
ATOM 890 O O . ASP A 1 115 ? -21.969 -0.230 41.300 1.00 89.75 115 ASP A O 1
ATOM 894 N N . THR A 1 116 ? -22.206 -1.557 39.519 1.00 88.44 116 THR A N 1
ATOM 895 C CA . THR A 1 116 ? -21.363 -0.707 38.669 1.00 88.44 116 THR A CA 1
ATOM 896 C C . THR A 1 116 ? -22.080 0.613 38.369 1.00 88.44 116 THR A C 1
ATOM 898 O O . THR A 1 116 ? -23.181 0.602 37.810 1.00 88.44 116 THR A O 1
ATOM 901 N N . PRO A 1 117 ? -21.472 1.779 38.666 1.00 92.38 117 PRO A N 1
ATOM 902 C CA . PRO A 1 117 ? -22.069 3.060 38.323 1.00 92.38 117 PRO A CA 1
ATOM 903 C C . PRO A 1 117 ? -22.269 3.195 36.810 1.00 92.38 117 PRO A C 1
ATOM 905 O O . PRO A 1 117 ? -21.348 2.958 36.030 1.00 92.38 117 PRO A O 1
ATOM 908 N N . VAL A 1 118 ? -23.443 3.675 36.389 1.00 88.75 118 VAL A N 1
ATOM 909 C CA . VAL A 1 118 ? -23.790 3.869 34.964 1.00 88.75 118 VAL A CA 1
ATOM 910 C C . VAL A 1 118 ? -22.741 4.703 34.220 1.00 88.75 118 VAL A C 1
ATOM 912 O O . VAL A 1 118 ? -22.417 4.413 33.074 1.00 88.75 118 VAL A O 1
ATOM 915 N N . LEU A 1 119 ? -22.169 5.713 34.883 1.00 91.88 119 LEU A N 1
ATOM 916 C CA . LEU A 1 119 ? -21.127 6.560 34.301 1.00 91.88 119 LEU A CA 1
ATOM 917 C C . LEU A 1 119 ? -19.833 5.780 34.002 1.00 91.88 119 LEU A C 1
ATOM 919 O O . LEU A 1 119 ? -19.185 6.044 32.995 1.00 91.88 119 LEU A O 1
ATOM 923 N N . VAL A 1 120 ? -19.475 4.806 34.845 1.00 90.00 120 VAL A N 1
ATOM 924 C CA . VAL A 1 120 ? -18.295 3.949 34.644 1.00 90.00 120 VAL A CA 1
ATOM 925 C C . VAL A 1 120 ? -18.517 3.018 33.454 1.00 90.00 120 VAL A C 1
ATOM 927 O O . VAL A 1 120 ? -17.645 2.938 32.594 1.00 90.00 120 VAL A O 1
ATOM 930 N N . MET A 1 121 ? -19.702 2.402 33.343 1.00 87.50 121 MET A N 1
ATOM 931 C CA . MET A 1 121 ? -20.067 1.605 32.161 1.00 87.50 121 MET A CA 1
ATOM 932 C C . MET A 1 121 ? -20.022 2.442 30.878 1.00 87.50 121 MET A C 1
ATOM 934 O O . MET A 1 121 ? -19.424 2.021 29.894 1.00 87.50 121 MET A O 1
ATOM 938 N N . ALA A 1 122 ? -20.588 3.653 30.898 1.00 88.75 122 ALA A N 1
ATOM 939 C CA . ALA A 1 122 ? -20.596 4.534 29.732 1.00 88.75 122 ALA A CA 1
ATOM 940 C C . ALA A 1 122 ? -19.176 4.920 29.278 1.00 88.75 122 ALA A C 1
ATOM 942 O O . ALA A 1 122 ? -18.876 4.874 28.088 1.00 88.75 122 ALA A O 1
ATOM 943 N N . HIS A 1 123 ? -18.286 5.271 30.212 1.00 89.31 123 HIS A N 1
ATOM 944 C CA . HIS A 1 123 ? -16.892 5.570 29.876 1.00 89.31 123 HIS A CA 1
ATOM 945 C C . HIS A 1 123 ? -16.117 4.338 29.399 1.00 89.31 123 HIS A C 1
ATOM 947 O O . HIS A 1 123 ? -15.294 4.478 28.498 1.00 89.31 123 HIS A O 1
ATOM 953 N N . SER A 1 124 ? -16.394 3.157 29.958 1.00 88.69 124 SER A N 1
ATOM 954 C CA . SER A 1 124 ? -15.798 1.889 29.522 1.00 88.69 124 SER A CA 1
ATOM 955 C C . SER A 1 124 ? -16.125 1.595 28.055 1.00 88.69 124 SER A C 1
ATOM 957 O O . SER A 1 124 ? -15.215 1.392 27.255 1.00 88.69 124 SER A O 1
ATOM 959 N N . THR A 1 125 ? -17.401 1.693 27.664 1.00 87.38 125 THR A N 1
ATOM 960 C CA . THR A 1 125 ? -17.819 1.513 26.262 1.00 87.38 125 THR A CA 1
ATOM 961 C C . THR A 1 125 ? -17.154 2.527 25.329 1.00 87.38 125 THR A C 1
ATOM 963 O O . THR A 1 125 ? -16.601 2.142 24.306 1.00 87.38 125 THR A O 1
ATOM 966 N N . ILE A 1 126 ? -17.118 3.810 25.711 1.00 89.69 126 ILE A N 1
ATOM 967 C CA . ILE A 1 126 ? -16.457 4.851 24.904 1.00 89.69 126 ILE A CA 1
ATOM 968 C C . ILE A 1 126 ? -14.962 4.554 24.714 1.00 89.69 126 ILE A C 1
ATOM 970 O O . ILE A 1 126 ? -14.418 4.822 23.645 1.00 89.69 126 ILE A O 1
ATOM 974 N N . LEU A 1 127 ? -14.280 4.038 25.741 1.00 90.50 127 LEU A N 1
ATOM 975 C CA . LEU A 1 127 ? -12.864 3.686 25.642 1.00 90.50 127 LEU A CA 1
ATOM 976 C C . LEU A 1 127 ? -12.639 2.523 24.674 1.00 90.50 127 LEU A C 1
ATOM 978 O O . LEU A 1 127 ? -11.736 2.624 23.847 1.00 90.50 127 LEU A O 1
ATOM 982 N N . VAL A 1 128 ? -13.469 1.478 24.732 1.00 88.88 128 VAL A N 1
ATOM 983 C CA . VAL A 1 128 ? -13.420 0.359 23.775 1.00 88.88 128 VAL A CA 1
ATOM 984 C C . VAL A 1 128 ? -13.603 0.871 22.344 1.00 88.88 128 VAL A C 1
ATOM 986 O O . VAL A 1 128 ? -12.762 0.599 21.491 1.00 88.88 128 VAL A O 1
ATOM 989 N N . ASP A 1 129 ? -14.625 1.696 22.095 1.00 87.81 129 ASP A N 1
ATOM 990 C CA . ASP A 1 129 ? -14.879 2.270 20.766 1.00 87.81 129 ASP A CA 1
ATOM 991 C C . ASP A 1 129 ? -13.682 3.091 20.260 1.00 87.81 129 ASP A C 1
ATOM 993 O O . ASP A 1 129 ? -13.266 2.965 19.108 1.00 87.81 129 ASP A O 1
ATOM 997 N N . LYS A 1 130 ? -13.077 3.911 21.129 1.00 87.81 130 LYS A N 1
ATOM 998 C CA . LYS A 1 130 ? -11.926 4.755 20.771 1.00 87.81 130 LYS A CA 1
ATOM 999 C C . LYS A 1 130 ? -10.657 3.958 20.501 1.00 87.81 130 LYS A C 1
ATOM 1001 O O . LYS A 1 130 ? -9.868 4.358 19.644 1.00 87.81 130 LYS A O 1
ATOM 1006 N N . VAL A 1 131 ? -10.443 2.862 21.221 1.00 90.44 131 VAL A N 1
ATOM 1007 C CA . VAL A 1 131 ? -9.311 1.974 20.956 1.00 90.44 131 VAL A CA 1
ATOM 1008 C C . VAL A 1 131 ? -9.528 1.216 19.648 1.00 90.44 131 VAL A C 1
ATOM 1010 O O . VAL A 1 131 ? -8.608 1.181 18.834 1.00 90.44 131 VAL A O 1
ATOM 1013 N N . ASN A 1 132 ? -10.745 0.739 19.376 1.00 85.38 132 ASN A N 1
ATOM 1014 C CA . ASN A 1 132 ? -11.092 0.110 18.098 1.00 85.38 132 ASN A CA 1
ATOM 1015 C C . ASN A 1 132 ? -10.915 1.068 16.906 1.00 85.38 132 ASN A C 1
ATOM 1017 O O . ASN A 1 132 ? -10.326 0.683 15.899 1.00 85.38 132 ASN A O 1
ATOM 1021 N N . GLU A 1 133 ? -11.331 2.337 17.025 1.00 85.75 133 GLU A N 1
ATOM 1022 C CA . GLU A 1 133 ? -11.029 3.373 16.018 1.00 85.75 133 GLU A CA 1
ATOM 1023 C C . GLU A 1 133 ? -9.514 3.495 15.763 1.00 85.75 133 GLU A C 1
ATOM 1025 O O . GLU A 1 133 ? -9.078 3.656 14.620 1.00 85.75 133 GLU A O 1
ATOM 1030 N N . GLY A 1 134 ? -8.704 3.399 16.823 1.00 85.31 134 GLY A N 1
ATOM 1031 C CA . GLY A 1 134 ? -7.246 3.385 16.732 1.00 85.31 134 GLY A CA 1
ATOM 1032 C C . GLY A 1 134 ? -6.704 2.157 15.996 1.00 85.31 134 GLY A C 1
ATOM 1033 O O . GLY A 1 134 ? -5.861 2.311 15.115 1.00 85.31 134 GLY A O 1
ATOM 1034 N N . VAL A 1 135 ? -7.214 0.959 16.296 1.00 84.44 135 VAL A N 1
ATOM 1035 C CA . VAL A 1 135 ? -6.841 -0.292 15.605 1.00 84.44 135 VAL A CA 1
ATOM 1036 C C . VAL A 1 135 ? -7.119 -0.190 14.101 1.00 84.44 135 VAL A C 1
ATOM 1038 O O . VAL A 1 135 ? -6.225 -0.453 13.295 1.00 84.44 135 VAL A O 1
ATOM 1041 N N . VAL A 1 136 ? -8.304 0.291 13.711 1.00 81.75 136 VAL A N 1
ATOM 1042 C CA . VAL A 1 136 ? -8.668 0.492 12.294 1.00 81.75 136 VAL A CA 1
ATOM 1043 C C . VAL A 1 136 ? -7.716 1.476 11.600 1.00 81.75 136 VAL A C 1
ATOM 1045 O O . VAL A 1 136 ? -7.298 1.259 10.460 1.00 81.75 136 VAL A O 1
ATOM 1048 N N . ALA A 1 137 ? -7.308 2.548 12.286 1.00 78.44 137 ALA A N 1
ATOM 1049 C CA . ALA A 1 137 ? -6.336 3.494 11.739 1.00 78.44 137 ALA A CA 1
ATOM 1050 C C . ALA A 1 137 ? -4.954 2.854 11.492 1.00 78.44 137 ALA A C 1
ATOM 1052 O O . ALA A 1 137 ? -4.267 3.233 10.539 1.00 78.44 137 ALA A O 1
ATOM 1053 N N . PHE A 1 138 ? -4.550 1.870 12.301 1.00 81.38 138 PHE A N 1
ATOM 1054 C CA . PHE A 1 138 ? -3.303 1.130 12.088 1.00 81.38 138 PHE A CA 1
ATOM 1055 C C . PHE A 1 138 ? -3.389 0.121 10.947 1.00 81.38 138 PHE A C 1
ATOM 1057 O O . PHE A 1 138 ? -2.442 0.015 10.169 1.00 81.38 138 PHE A O 1
ATOM 1064 N N . GLN A 1 139 ? -4.532 -0.535 10.767 1.00 79.12 139 GLN A N 1
ATOM 1065 C CA . GLN A 1 139 ? -4.774 -1.388 9.598 1.00 79.12 139 GLN A CA 1
ATOM 1066 C C . GLN A 1 139 ? -4.699 -0.587 8.289 1.00 79.12 139 GLN A C 1
ATOM 1068 O O . GLN A 1 139 ? -4.158 -1.055 7.287 1.00 79.12 139 GLN A O 1
ATOM 1073 N N . PHE A 1 140 ? -5.173 0.665 8.295 1.00 78.81 140 PHE A N 1
ATOM 1074 C CA . PHE A 1 140 ? -5.007 1.563 7.150 1.00 78.81 140 PHE A CA 1
ATOM 1075 C C . PHE A 1 140 ? -3.531 1.834 6.826 1.00 78.81 140 PHE A C 1
ATOM 1077 O O . PHE A 1 140 ? -3.159 1.890 5.651 1.00 78.81 140 PHE A O 1
ATOM 1084 N N . TYR A 1 141 ? -2.687 1.987 7.848 1.00 83.81 141 TYR A N 1
ATOM 1085 C CA . TYR A 1 141 ? -1.250 2.142 7.646 1.00 83.81 141 TYR A CA 1
ATOM 1086 C C . TYR A 1 141 ? -0.617 0.881 7.047 1.00 83.81 141 TYR A C 1
ATOM 1088 O O . TYR A 1 141 ? 0.115 0.995 6.063 1.00 83.81 141 TYR A O 1
ATOM 1096 N N . ASP A 1 142 ? -0.928 -0.301 7.586 1.00 81.00 142 ASP A N 1
ATOM 1097 C CA . ASP A 1 142 ? -0.430 -1.579 7.060 1.00 81.00 142 ASP A CA 1
ATOM 1098 C C . ASP A 1 142 ? -0.786 -1.744 5.573 1.00 81.00 142 ASP A C 1
ATOM 1100 O O . ASP A 1 142 ? 0.081 -1.957 4.720 1.00 81.00 142 ASP A O 1
ATOM 1104 N N . ARG A 1 143 ? -2.043 -1.451 5.226 1.00 80.31 143 ARG A N 1
ATOM 1105 C CA . ARG A 1 143 ? -2.524 -1.451 3.840 1.00 80.31 143 ARG A CA 1
ATOM 1106 C C . ARG A 1 143 ? -1.764 -0.464 2.945 1.00 80.31 143 ARG A C 1
ATOM 1108 O O . ARG A 1 143 ? -1.491 -0.770 1.784 1.00 80.31 143 ARG A O 1
ATOM 1115 N N . ILE A 1 144 ? -1.421 0.731 3.434 1.00 84.00 144 ILE A N 1
ATOM 1116 C CA . ILE A 1 144 ? -0.581 1.678 2.676 1.00 84.00 144 ILE A CA 1
ATOM 1117 C C . ILE A 1 144 ? 0.819 1.104 2.461 1.00 84.00 144 ILE A C 1
ATOM 1119 O O . ILE A 1 144 ? 1.334 1.189 1.343 1.00 84.00 144 ILE A O 1
ATOM 1123 N N . SER A 1 145 ? 1.419 0.542 3.511 1.00 85.06 145 SER A N 1
ATOM 1124 C CA . SER A 1 145 ? 2.757 -0.043 3.458 1.00 85.06 145 SER A CA 1
ATOM 1125 C C . SER A 1 145 ? 2.828 -1.136 2.393 1.00 85.06 145 SER A C 1
ATOM 1127 O O . SER A 1 145 ? 3.642 -1.051 1.471 1.00 85.06 145 SER A O 1
ATOM 1129 N N . GLN A 1 146 ? 1.880 -2.074 2.421 1.00 83.38 146 GLN A N 1
ATOM 1130 C CA . GLN A 1 146 ? 1.776 -3.156 1.444 1.00 83.38 146 GLN A CA 1
ATOM 1131 C C . GLN A 1 146 ? 1.633 -2.633 0.006 1.00 83.38 146 GLN A C 1
ATOM 1133 O O . GLN A 1 146 ? 2.352 -3.059 -0.901 1.00 83.38 146 GLN A O 1
ATOM 1138 N N . ARG A 1 147 ? 0.756 -1.646 -0.224 1.00 84.44 147 ARG A N 1
ATOM 1139 C CA . ARG A 1 147 ? 0.573 -1.062 -1.565 1.00 84.44 147 ARG A CA 1
ATOM 1140 C C . ARG A 1 147 ? 1.840 -0.377 -2.075 1.00 84.44 147 ARG A C 1
ATOM 1142 O O . ARG A 1 147 ? 2.126 -0.442 -3.270 1.00 84.44 147 ARG A O 1
ATOM 1149 N N . LEU A 1 148 ? 2.613 0.262 -1.199 1.00 88.06 148 LEU A N 1
ATOM 1150 C CA . LEU A 1 148 ? 3.895 0.864 -1.567 1.00 88.06 148 LEU A CA 1
ATOM 1151 C C . LEU A 1 148 ? 4.983 -0.188 -1.823 1.00 88.06 148 LEU A C 1
ATOM 1153 O O . LEU A 1 148 ? 5.777 -0.002 -2.746 1.00 88.06 148 LEU A O 1
ATOM 1157 N N . GLN A 1 149 ? 4.985 -1.310 -1.100 1.00 87.25 149 GLN A N 1
ATOM 1158 C CA . GLN A 1 149 ? 5.850 -2.453 -1.417 1.00 87.25 149 GLN A CA 1
ATOM 1159 C C . GLN A 1 149 ? 5.542 -3.021 -2.812 1.00 87.25 149 GLN A C 1
ATOM 1161 O O . GLN A 1 149 ? 6.469 -3.283 -3.580 1.00 87.25 149 GLN A O 1
ATOM 1166 N N . HIS A 1 150 ? 4.264 -3.126 -3.199 1.00 85.31 150 HIS A N 1
ATOM 1167 C CA . HIS A 1 150 ? 3.886 -3.516 -4.567 1.00 85.31 150 HIS A CA 1
ATOM 1168 C C . HIS A 1 150 ? 4.394 -2.514 -5.616 1.00 85.31 150 HIS A C 1
ATOM 1170 O O . HIS A 1 150 ? 4.857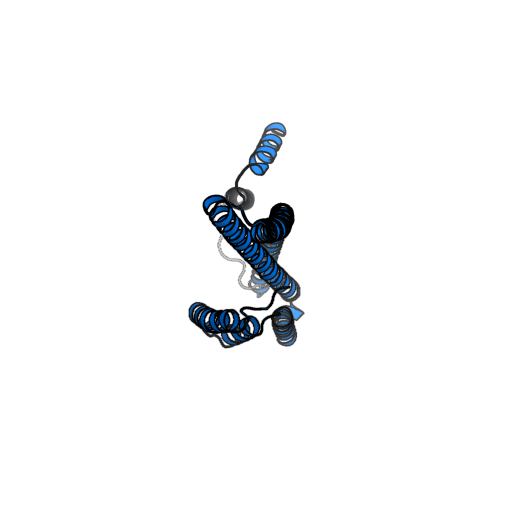 -2.913 -6.685 1.00 85.31 150 HIS A O 1
ATOM 1176 N N . VAL A 1 151 ? 4.360 -1.209 -5.313 1.00 88.19 151 VAL A N 1
ATOM 1177 C CA . VAL A 1 151 ? 4.944 -0.183 -6.193 1.00 88.19 151 VAL A CA 1
ATOM 1178 C C . VAL A 1 151 ? 6.451 -0.393 -6.340 1.00 88.19 151 VAL A C 1
ATOM 1180 O O . VAL A 1 151 ? 6.930 -0.426 -7.470 1.00 88.19 151 VAL A O 1
ATOM 1183 N N . ILE A 1 152 ? 7.192 -0.585 -5.244 1.00 89.62 152 ILE A N 1
ATOM 1184 C CA . ILE A 1 152 ? 8.638 -0.861 -5.289 1.00 89.62 152 ILE A CA 1
ATOM 1185 C C . ILE A 1 152 ? 8.931 -2.097 -6.147 1.00 89.62 152 ILE A C 1
ATOM 1187 O O . ILE A 1 152 ? 9.766 -2.023 -7.047 1.00 89.62 152 ILE A O 1
ATOM 1191 N N . MET A 1 153 ? 8.203 -3.198 -5.938 1.00 89.50 153 MET A N 1
ATOM 1192 C CA . MET A 1 153 ? 8.337 -4.420 -6.739 1.00 89.50 153 MET A CA 1
ATOM 1193 C C . MET A 1 153 ? 8.124 -4.145 -8.235 1.00 89.50 153 MET A C 1
ATOM 1195 O O . MET A 1 153 ? 8.935 -4.549 -9.068 1.00 89.50 153 MET A O 1
ATOM 1199 N N . GLY A 1 154 ? 7.065 -3.413 -8.593 1.00 88.81 154 GLY A N 1
ATOM 1200 C CA . GLY A 1 154 ? 6.790 -3.060 -9.986 1.00 88.81 154 GLY A CA 1
ATOM 1201 C C . GLY A 1 154 ? 7.874 -2.178 -10.612 1.00 88.81 154 GLY A C 1
ATOM 1202 O O . GLY A 1 154 ? 8.228 -2.369 -11.778 1.00 88.81 154 GLY A O 1
ATOM 1203 N N . LEU A 1 155 ? 8.444 -1.246 -9.843 1.00 90.12 155 LEU A N 1
ATOM 1204 C CA . LEU A 1 155 ? 9.574 -0.428 -10.289 1.00 90.12 155 LEU A CA 1
ATOM 1205 C C . LEU A 1 155 ? 10.853 -1.272 -10.438 1.00 90.12 155 LEU A C 1
ATOM 1207 O O . LEU A 1 155 ? 11.592 -1.064 -11.397 1.00 90.12 155 LEU A O 1
ATOM 1211 N N . ALA A 1 156 ? 11.090 -2.264 -9.578 1.00 89.50 156 ALA A N 1
ATOM 1212 C CA . ALA A 1 156 ? 12.233 -3.170 -9.697 1.00 89.50 156 ALA A CA 1
ATOM 1213 C C . ALA A 1 156 ? 12.132 -4.047 -10.958 1.00 89.50 156 ALA A C 1
ATOM 1215 O O . ALA A 1 156 ? 13.079 -4.134 -11.737 1.00 89.50 156 ALA A O 1
ATOM 1216 N N . LEU A 1 157 ? 10.952 -4.609 -11.244 1.00 90.38 157 LEU A N 1
ATOM 1217 C CA . LEU A 1 157 ? 10.705 -5.337 -12.497 1.00 90.38 157 LEU A CA 1
ATOM 1218 C C . LEU A 1 157 ? 10.906 -4.440 -13.729 1.00 90.38 157 LEU A C 1
ATOM 1220 O O . LEU A 1 157 ? 11.421 -4.882 -14.760 1.00 90.38 157 LEU A O 1
ATOM 1224 N N . MET A 1 158 ? 10.522 -3.165 -13.630 1.00 90.12 158 MET A N 1
ATOM 1225 C CA . MET A 1 158 ? 10.755 -2.181 -14.687 1.00 90.12 158 MET A CA 1
ATOM 1226 C C . MET A 1 158 ? 12.240 -1.882 -14.886 1.00 90.12 158 MET A C 1
ATOM 1228 O O . MET A 1 158 ? 12.689 -1.798 -16.030 1.00 90.12 158 MET A O 1
ATOM 1232 N N . GLU A 1 159 ? 13.010 -1.769 -13.806 1.00 90.19 159 GLU A N 1
ATOM 1233 C CA . GLU A 1 159 ? 14.466 -1.617 -13.853 1.00 90.19 159 GLU A CA 1
ATOM 1234 C C . GLU A 1 159 ? 15.123 -2.764 -14.634 1.00 90.19 159 GLU A C 1
ATOM 1236 O O . GLU A 1 159 ? 15.905 -2.515 -15.558 1.00 90.19 159 GLU A O 1
ATOM 1241 N N . GLU A 1 160 ? 14.719 -4.008 -14.367 1.00 88.94 160 GLU A N 1
ATOM 1242 C CA . GLU A 1 160 ? 15.250 -5.189 -15.053 1.00 88.94 160 GLU A CA 1
ATOM 1243 C C . GLU A 1 160 ? 14.983 -5.201 -16.564 1.00 88.94 160 GLU A C 1
ATOM 1245 O O . GLU A 1 160 ? 15.789 -5.720 -17.348 1.00 88.94 160 GLU A O 1
ATOM 1250 N N . VAL A 1 161 ? 13.829 -4.685 -16.995 1.00 90.00 161 VAL A N 1
ATOM 1251 C CA . VAL A 1 161 ? 13.498 -4.572 -18.422 1.00 90.00 161 VAL A CA 1
ATOM 1252 C C . VAL A 1 161 ? 14.274 -3.420 -19.050 1.00 90.00 161 VAL A C 1
ATOM 1254 O O . VAL A 1 161 ? 14.804 -3.568 -20.154 1.00 90.00 161 VAL A O 1
ATOM 1257 N N . LEU A 1 162 ? 14.379 -2.287 -18.353 1.00 87.81 162 LEU A N 1
ATOM 1258 C CA . LEU A 1 162 ? 15.039 -1.087 -18.856 1.00 87.81 162 LEU A CA 1
ATOM 1259 C C . LEU A 1 162 ? 16.564 -1.220 -18.927 1.00 87.81 162 LEU A C 1
ATOM 1261 O O . LEU A 1 162 ? 17.175 -0.594 -19.794 1.00 87.81 162 LEU A O 1
ATOM 1265 N N . SER A 1 163 ? 17.190 -2.054 -18.101 1.00 83.19 163 SER A N 1
ATOM 1266 C CA . SER A 1 163 ? 18.652 -2.197 -18.045 1.00 83.19 163 SER A CA 1
ATOM 1267 C C . SER A 1 163 ? 19.276 -2.928 -19.250 1.00 83.19 163 SER A C 1
ATOM 1269 O O . SER A 1 163 ? 20.460 -2.733 -19.527 1.00 83.19 163 SER A O 1
ATOM 1271 N N . SER A 1 164 ? 18.506 -3.687 -20.047 1.00 84.31 164 SER A N 1
ATOM 1272 C CA . SER A 1 164 ? 18.994 -4.429 -21.234 1.00 84.31 164 SER A CA 1
ATOM 1273 C C . SER A 1 164 ? 18.327 -3.976 -22.538 1.00 84.31 164 SER A C 1
ATOM 1275 O O . SER A 1 164 ? 17.102 -3.914 -22.632 1.00 84.31 164 SER A O 1
ATOM 1277 N N . LYS A 1 165 ? 19.128 -3.687 -23.581 1.00 82.75 165 LYS A N 1
ATOM 1278 C CA . LYS A 1 165 ? 18.611 -3.242 -24.898 1.00 82.75 165 LYS A CA 1
ATOM 1279 C C . LYS A 1 165 ? 17.736 -4.314 -25.548 1.00 82.75 165 LYS A C 1
ATOM 1281 O O . LYS A 1 165 ? 16.712 -4.006 -26.159 1.00 82.75 165 LYS A O 1
ATOM 1286 N N . GLU A 1 166 ? 18.106 -5.570 -25.353 1.00 85.75 166 GLU A N 1
ATOM 1287 C CA . GLU A 1 166 ? 17.388 -6.746 -25.832 1.00 85.75 166 GLU A CA 1
ATOM 1288 C C . GLU A 1 166 ? 16.028 -6.885 -25.137 1.00 85.75 166 GLU A C 1
ATOM 1290 O O . GLU A 1 166 ? 15.021 -7.128 -25.798 1.00 85.75 166 GLU A O 1
ATOM 1295 N N . ARG A 1 167 ? 15.970 -6.684 -23.812 1.00 86.88 167 ARG A N 1
ATOM 1296 C CA . ARG A 1 167 ? 14.709 -6.752 -23.055 1.00 86.88 167 ARG A CA 1
ATOM 1297 C C . ARG A 1 167 ? 13.781 -5.588 -23.387 1.00 86.88 167 ARG A C 1
ATOM 1299 O O . ARG A 1 167 ? 12.606 -5.822 -23.648 1.00 86.88 167 ARG A O 1
ATOM 1306 N N . ARG A 1 168 ? 14.301 -4.361 -23.485 1.00 87.00 168 ARG A N 1
ATOM 1307 C CA . ARG A 1 168 ? 13.502 -3.170 -23.834 1.00 87.00 168 ARG A CA 1
ATOM 1308 C C . ARG A 1 168 ? 12.778 -3.281 -25.168 1.00 87.00 168 ARG A C 1
ATOM 1310 O O . ARG A 1 168 ? 11.682 -2.754 -25.314 1.00 87.00 168 ARG A O 1
ATOM 1317 N N . THR A 1 169 ? 13.398 -3.931 -26.146 1.00 86.50 169 THR A N 1
ATOM 1318 C CA . THR A 1 169 ? 12.823 -4.100 -27.487 1.00 86.50 169 THR A CA 1
ATOM 1319 C C . THR A 1 169 ? 11.971 -5.368 -27.607 1.00 86.50 169 THR A C 1
ATOM 1321 O O . THR A 1 169 ? 11.279 -5.553 -28.607 1.00 86.50 169 THR A O 1
ATOM 1324 N N . SER A 1 170 ? 11.976 -6.228 -26.583 1.00 91.25 170 SER A N 1
ATOM 1325 C CA . SER A 1 170 ? 11.237 -7.486 -26.561 1.00 91.25 170 SER A CA 1
ATOM 1326 C C . SER A 1 170 ? 9.838 -7.308 -25.981 1.00 91.25 170 SER A C 1
ATOM 1328 O O . SER A 1 170 ? 9.661 -7.049 -24.792 1.00 91.25 170 SER A O 1
ATOM 1330 N N . GLN A 1 171 ? 8.822 -7.550 -26.806 1.00 91.88 171 GLN A N 1
ATOM 1331 C CA . GLN A 1 171 ? 7.427 -7.571 -26.362 1.00 91.88 171 GLN A CA 1
ATOM 1332 C C . GLN A 1 171 ? 7.172 -8.629 -25.271 1.00 91.88 171 GLN A C 1
ATOM 1334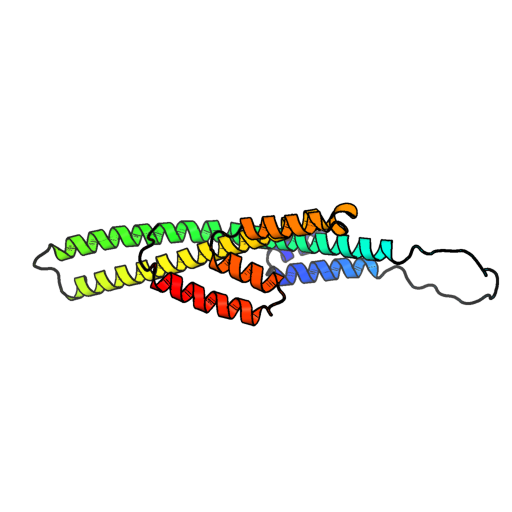 O O . GLN A 1 171 ? 6.364 -8.400 -24.375 1.00 91.88 171 GLN A O 1
ATOM 1339 N N . ASP A 1 172 ? 7.875 -9.766 -25.318 1.00 92.81 172 ASP A N 1
ATOM 1340 C CA . ASP A 1 172 ? 7.759 -10.832 -24.313 1.00 92.81 172 ASP A CA 1
ATOM 1341 C C . ASP A 1 172 ? 8.259 -10.374 -22.934 1.00 92.81 172 ASP A C 1
ATOM 1343 O O . ASP A 1 172 ? 7.639 -10.678 -21.918 1.00 92.81 172 ASP A O 1
ATOM 1347 N N . ALA A 1 173 ? 9.334 -9.579 -22.892 1.00 90.75 173 ALA A N 1
ATOM 1348 C CA . ALA A 1 173 ? 9.857 -9.032 -21.641 1.00 90.75 173 ALA A CA 1
ATOM 1349 C C . ALA A 1 173 ? 8.865 -8.053 -20.992 1.00 90.75 173 ALA A C 1
ATOM 1351 O O . ALA A 1 173 ? 8.620 -8.128 -19.790 1.00 90.75 173 ALA A O 1
ATOM 1352 N N . TRP A 1 174 ? 8.234 -7.189 -21.792 1.00 92.44 174 TRP A N 1
ATOM 1353 C CA . TRP A 1 174 ? 7.190 -6.282 -21.306 1.00 92.44 174 TRP A CA 1
ATOM 1354 C C . TRP A 1 174 ? 5.927 -7.015 -20.848 1.00 92.44 174 TRP A C 1
ATOM 1356 O O . TRP A 1 174 ? 5.320 -6.612 -19.858 1.00 92.44 174 TRP A O 1
ATOM 1366 N N . LYS A 1 175 ? 5.543 -8.105 -21.524 1.00 91.75 175 LYS A N 1
ATOM 1367 C CA . LYS A 1 175 ? 4.407 -8.934 -21.100 1.00 91.75 175 LYS A CA 1
ATOM 1368 C C . LYS A 1 175 ? 4.678 -9.602 -19.752 1.00 91.75 175 LYS A C 1
ATOM 1370 O O . LYS A 1 175 ? 3.835 -9.522 -18.869 1.00 91.75 175 LYS A O 1
ATOM 1375 N N . LYS A 1 176 ? 5.874 -10.168 -19.565 1.00 92.06 176 LYS A N 1
ATOM 1376 C CA . LYS A 1 176 ? 6.300 -10.758 -18.285 1.00 92.06 176 LYS A CA 1
ATOM 1377 C C . LYS A 1 176 ? 6.328 -9.744 -17.146 1.00 92.06 176 LYS A C 1
ATOM 1379 O O . LYS A 1 176 ? 5.944 -10.077 -16.034 1.00 92.06 176 LYS A O 1
ATOM 1384 N N . LEU A 1 177 ? 6.747 -8.508 -17.422 1.00 91.81 177 LEU A N 1
ATOM 1385 C CA . LEU A 1 177 ? 6.666 -7.419 -16.449 1.00 91.81 177 LEU A CA 1
ATOM 1386 C C . LEU A 1 177 ? 5.215 -7.149 -16.035 1.00 91.81 177 LEU A C 1
ATOM 1388 O O . LEU A 1 177 ? 4.936 -7.031 -14.847 1.00 91.81 177 LEU A O 1
ATOM 1392 N N . GLN A 1 178 ? 4.293 -7.065 -16.998 1.00 91.62 178 GLN A N 1
ATOM 1393 C CA . GLN A 1 178 ? 2.877 -6.829 -16.705 1.00 91.62 178 GLN A CA 1
ATOM 1394 C C . GLN A 1 178 ? 2.268 -7.983 -15.902 1.00 91.62 178 GLN A C 1
ATOM 1396 O O . GLN A 1 178 ? 1.568 -7.731 -14.926 1.00 91.62 178 GLN A O 1
ATOM 1401 N N . GLU A 1 179 ? 2.578 -9.225 -16.278 1.00 90.94 179 GLU A N 1
ATOM 1402 C CA . GLU A 1 179 ? 2.153 -10.433 -15.562 1.00 90.94 179 GLU A CA 1
ATOM 1403 C C . GLU A 1 179 ? 2.696 -10.444 -14.125 1.00 90.94 179 GLU A C 1
ATOM 1405 O O . GLU A 1 179 ? 1.919 -10.611 -13.191 1.00 90.94 179 GLU A O 1
ATOM 1410 N N . GLY A 1 180 ? 3.985 -10.152 -13.921 1.00 89.12 180 GLY A N 1
ATOM 1411 C CA . GLY A 1 180 ? 4.589 -10.102 -12.585 1.00 89.12 180 GLY A CA 1
ATOM 1412 C C . GLY A 1 180 ? 3.992 -9.019 -11.678 1.00 89.12 180 GLY A C 1
ATOM 1413 O O . GLY A 1 180 ? 3.776 -9.259 -10.491 1.00 89.12 180 GLY A O 1
ATOM 1414 N N . ILE A 1 181 ? 3.664 -7.842 -12.227 1.00 87.56 181 ILE A N 1
ATOM 1415 C CA . ILE A 1 181 ? 2.954 -6.796 -11.472 1.00 87.56 181 ILE A CA 1
ATOM 1416 C C . ILE A 1 181 ? 1.539 -7.266 -11.117 1.00 87.56 181 ILE A C 1
ATOM 1418 O O . ILE A 1 181 ? 1.116 -7.117 -9.973 1.00 87.56 181 ILE A O 1
ATOM 1422 N N . GLN A 1 182 ? 0.815 -7.862 -12.066 1.00 88.06 182 GLN A N 1
ATOM 1423 C CA . GLN A 1 182 ? -0.549 -8.337 -11.837 1.00 88.06 182 GLN A CA 1
ATOM 1424 C C . GLN A 1 182 ? -0.616 -9.459 -10.790 1.00 88.06 182 GLN A C 1
ATOM 1426 O O . GLN A 1 182 ? -1.525 -9.460 -9.959 1.00 88.06 182 GLN A O 1
ATOM 1431 N N . GLU A 1 183 ? 0.344 -10.385 -10.809 1.00 87.38 183 GLU A N 1
ATOM 1432 C CA . GLU A 1 183 ? 0.462 -11.480 -9.837 1.00 87.38 183 GLU A CA 1
ATOM 1433 C C . GLU A 1 183 ? 0.782 -10.985 -8.421 1.00 87.38 183 GLU A C 1
ATOM 1435 O O . GLU A 1 183 ? 0.387 -11.631 -7.452 1.00 87.38 183 GLU A O 1
ATOM 1440 N N . SER A 1 184 ? 1.447 -9.831 -8.288 1.00 83.56 184 SER A N 1
ATOM 1441 C CA . SER A 1 184 ? 1.736 -9.233 -6.978 1.00 83.56 184 SER A CA 1
ATOM 1442 C C . SER A 1 184 ? 0.494 -8.690 -6.264 1.00 83.56 184 SER A C 1
ATOM 1444 O O . SER A 1 184 ? 0.508 -8.552 -5.044 1.00 83.56 184 SER A O 1
ATOM 1446 N N . TYR A 1 185 ? -0.594 -8.405 -6.989 1.00 82.88 185 TYR A N 1
ATOM 1447 C CA . TYR A 1 185 ? -1.833 -7.937 -6.375 1.00 82.88 185 TYR A CA 1
ATOM 1448 C C . TYR A 1 185 ? -2.621 -9.096 -5.768 1.00 82.88 185 TYR A C 1
ATOM 1450 O O . TYR A 1 185 ? -2.972 -10.062 -6.454 1.00 82.88 185 TYR A O 1
ATOM 1458 N N . SER A 1 186 ? -2.954 -8.962 -4.486 1.00 74.62 186 SER A N 1
ATOM 1459 C CA . SER A 1 186 ? -3.749 -9.942 -3.739 1.00 74.62 186 SER A CA 1
ATOM 1460 C C . SER A 1 186 ? -5.254 -9.755 -3.937 1.00 74.62 186 SER A C 1
ATOM 1462 O O . SER A 1 186 ? -5.986 -10.742 -3.935 1.00 74.62 186 SER A O 1
ATOM 1464 N N . LEU A 1 187 ? -5.711 -8.514 -4.146 1.00 76.81 187 LEU A N 1
ATOM 1465 C CA . LEU A 1 187 ? -7.131 -8.173 -4.258 1.00 76.81 187 LEU A CA 1
ATOM 1466 C C . LEU A 1 187 ? -7.618 -8.175 -5.714 1.00 76.81 187 LEU A C 1
ATOM 1468 O O . LEU A 1 187 ? -6.972 -7.631 -6.615 1.00 76.81 187 LEU A O 1
ATOM 1472 N N . ASP A 1 188 ? -8.812 -8.721 -5.948 1.00 77.38 188 ASP A N 1
ATOM 1473 C CA . ASP A 1 188 ? -9.412 -8.773 -7.287 1.00 77.38 188 ASP A CA 1
ATOM 1474 C C . ASP A 1 188 ? -9.768 -7.381 -7.827 1.00 77.38 188 ASP A C 1
ATOM 1476 O O . ASP A 1 188 ? -9.612 -7.123 -9.025 1.00 77.38 188 ASP A O 1
ATOM 1480 N N . CYS A 1 189 ? -10.176 -6.448 -6.963 1.00 81.06 189 CYS A N 1
ATOM 1481 C CA . CYS A 1 189 ? -10.411 -5.055 -7.343 1.00 81.06 189 CYS A CA 1
ATOM 1482 C C . CYS A 1 189 ? -9.124 -4.348 -7.826 1.00 81.06 189 CYS A C 1
ATOM 1484 O O . CYS A 1 189 ? -9.173 -3.570 -8.785 1.00 81.06 189 CYS A O 1
ATOM 1486 N N . GLU A 1 190 ? -7.954 -4.666 -7.256 1.00 81.44 190 GLU A N 1
ATOM 1487 C CA . GLU A 1 190 ? -6.656 -4.147 -7.719 1.00 81.44 190 GLU A CA 1
ATOM 1488 C C . GLU A 1 190 ? -6.272 -4.716 -9.093 1.00 81.44 190 GLU A C 1
ATOM 1490 O O . GLU A 1 190 ? -5.874 -3.960 -9.986 1.00 81.44 190 GLU A O 1
ATOM 1495 N N . ARG A 1 191 ? -6.474 -6.023 -9.311 1.00 85.69 191 ARG A N 1
ATOM 1496 C CA . ARG A 1 191 ? -6.227 -6.672 -10.613 1.00 85.69 191 ARG A CA 1
ATOM 1497 C C . ARG A 1 191 ? -7.116 -6.100 -11.716 1.00 85.69 191 ARG A C 1
ATOM 1499 O O . ARG A 1 191 ? -6.628 -5.794 -12.804 1.00 85.69 191 ARG A O 1
ATOM 1506 N N . LYS A 1 192 ? -8.406 -5.891 -11.437 1.00 86.00 192 LYS A N 1
ATOM 1507 C CA . LYS A 1 192 ? -9.339 -5.254 -12.383 1.00 86.00 192 LYS A CA 1
ATOM 1508 C C . LYS A 1 192 ? -8.923 -3.822 -12.710 1.00 86.00 192 LYS A C 1
ATOM 1510 O O . LYS A 1 192 ? -8.974 -3.422 -13.873 1.00 86.00 192 LYS A O 1
ATOM 1515 N N . MET A 1 193 ? -8.502 -3.046 -11.707 1.00 87.38 193 MET A N 1
ATOM 1516 C CA . MET A 1 193 ? -7.994 -1.690 -11.923 1.00 87.38 193 MET A CA 1
ATOM 1517 C C . MET A 1 193 ? -6.761 -1.708 -12.835 1.00 87.38 193 MET A C 1
ATOM 1519 O O . MET A 1 193 ? -6.689 -0.914 -13.774 1.00 87.38 193 MET A O 1
ATOM 1523 N N . PHE A 1 194 ? -5.827 -2.633 -12.609 1.00 88.38 194 PHE A N 1
ATOM 1524 C CA . PHE A 1 194 ? -4.655 -2.817 -13.464 1.00 88.38 194 PHE A CA 1
ATOM 1525 C C . PHE A 1 194 ? -5.040 -3.148 -14.917 1.00 88.38 194 PHE A C 1
ATOM 1527 O O . PHE A 1 194 ? -4.561 -2.493 -15.845 1.00 88.38 194 PHE A O 1
ATOM 1534 N N . ASP A 1 195 ? -5.980 -4.074 -15.125 1.00 87.69 195 ASP A N 1
ATOM 1535 C CA . ASP A 1 195 ? -6.483 -4.423 -16.460 1.00 87.69 195 ASP A CA 1
ATOM 1536 C C . ASP A 1 195 ? -7.119 -3.227 -17.185 1.00 87.69 195 ASP A C 1
ATOM 1538 O O . ASP A 1 195 ? -6.967 -3.078 -18.401 1.00 87.69 195 ASP A O 1
ATOM 1542 N N . LEU A 1 196 ? -7.857 -2.375 -16.464 1.00 88.38 196 LEU A N 1
ATOM 1543 C CA . LEU A 1 196 ? -8.446 -1.152 -17.021 1.00 88.38 196 LEU A CA 1
ATOM 1544 C C . LEU A 1 196 ? -7.360 -0.166 -17.463 1.00 88.38 196 LEU A C 1
ATOM 1546 O O . LEU A 1 196 ? -7.430 0.378 -18.567 1.00 88.38 196 LEU A O 1
ATOM 1550 N N . LEU A 1 197 ? -6.329 0.024 -16.638 1.00 88.06 197 LEU A N 1
ATOM 1551 C CA . LEU A 1 197 ? -5.198 0.889 -16.973 1.00 88.06 197 LEU A CA 1
ATOM 1552 C C . LEU A 1 197 ? -4.437 0.371 -18.202 1.00 88.06 197 LEU A C 1
ATOM 1554 O O . LEU A 1 197 ? -4.129 1.159 -19.097 1.00 88.06 197 LEU A O 1
ATOM 1558 N N . LEU A 1 198 ? -4.211 -0.944 -18.308 1.00 86.62 198 LEU A N 1
ATOM 1559 C CA . LEU A 1 198 ? -3.586 -1.551 -19.491 1.00 86.62 198 LEU A CA 1
ATOM 1560 C C . LEU A 1 198 ? -4.424 -1.390 -20.767 1.00 86.62 198 LEU A C 1
ATOM 1562 O O . LEU A 1 198 ? -3.866 -1.248 -21.855 1.00 86.62 198 LEU A O 1
ATOM 1566 N N . LYS A 1 199 ? -5.756 -1.367 -20.653 1.00 88.62 199 LYS A N 1
ATOM 1567 C CA . LYS A 1 199 ? -6.675 -1.097 -21.776 1.00 88.62 199 LYS A CA 1
ATOM 1568 C C . LYS A 1 199 ? -6.710 0.382 -22.186 1.00 88.62 199 LYS A C 1
ATOM 1570 O O . LYS A 1 199 ? -7.361 0.714 -23.175 1.00 88.62 199 LYS A O 1
ATOM 1575 N N . GLY A 1 200 ? -6.016 1.260 -21.457 1.00 88.19 200 GLY A N 1
ATOM 1576 C CA . GLY A 1 200 ? -5.962 2.697 -21.724 1.00 88.19 200 GLY A CA 1
ATOM 1577 C C . GLY A 1 200 ? -7.108 3.496 -21.101 1.00 88.19 200 GLY A C 1
ATOM 1578 O O . GLY A 1 200 ? -7.313 4.650 -21.480 1.00 88.19 200 GLY A O 1
ATOM 1579 N N . THR A 1 201 ? -7.860 2.918 -20.156 1.00 88.88 201 THR A N 1
ATOM 1580 C CA . THR A 1 201 ? -8.844 3.668 -19.365 1.00 88.88 201 THR A CA 1
ATOM 1581 C C . THR A 1 201 ? -8.121 4.768 -18.584 1.00 88.88 201 THR A C 1
ATOM 1583 O O . THR A 1 201 ? -7.079 4.509 -17.973 1.00 88.88 201 THR A O 1
ATOM 1586 N N . PRO A 1 202 ? -8.631 6.010 -18.576 1.00 88.06 202 PRO A N 1
ATOM 1587 C CA . PRO A 1 202 ? -7.965 7.087 -17.868 1.00 88.06 202 PRO A CA 1
ATOM 1588 C C . PRO A 1 202 ? -7.936 6.811 -16.359 1.00 88.06 202 PRO A C 1
ATOM 1590 O O . PRO A 1 202 ? -8.918 6.364 -15.767 1.00 88.06 202 PRO A O 1
ATOM 1593 N N . VAL A 1 203 ? -6.810 7.138 -15.718 1.00 85.38 203 VAL A N 1
ATOM 1594 C CA . VAL A 1 203 ? -6.531 6.796 -14.309 1.00 85.38 203 VAL A CA 1
ATOM 1595 C C . VAL A 1 203 ? -7.653 7.220 -13.357 1.00 85.38 203 VAL A C 1
ATOM 1597 O O . VAL A 1 203 ? -8.025 6.466 -12.465 1.00 85.38 203 VAL A O 1
ATOM 1600 N N . HIS A 1 204 ? -8.232 8.407 -13.552 1.00 87.44 204 HIS A N 1
ATOM 1601 C CA . HIS A 1 204 ? -9.305 8.913 -12.691 1.00 87.44 204 HIS A CA 1
ATOM 1602 C C . HIS A 1 204 ? -10.577 8.049 -12.740 1.00 87.44 204 HIS A C 1
ATOM 1604 O O . HIS A 1 204 ? -11.271 7.926 -11.733 1.00 87.44 204 HIS A O 1
ATOM 1610 N N . GLU A 1 205 ? -10.880 7.454 -13.893 1.00 88.38 205 GLU A N 1
ATOM 1611 C CA . GLU A 1 205 ? -12.041 6.588 -14.092 1.00 88.38 205 GLU A CA 1
ATOM 1612 C C . GLU A 1 205 ? -11.784 5.201 -13.501 1.00 88.38 205 GLU A C 1
ATOM 1614 O O . GLU A 1 205 ? -12.618 4.694 -12.753 1.00 88.38 205 GLU A O 1
ATOM 1619 N N . ALA A 1 206 ? -10.590 4.643 -13.730 1.00 86.50 206 ALA A N 1
ATOM 1620 C CA . ALA A 1 206 ? -10.170 3.388 -13.108 1.00 86.50 206 ALA A CA 1
ATOM 1621 C C . ALA A 1 206 ? -10.195 3.480 -11.568 1.00 86.50 206 ALA A C 1
ATOM 1623 O O . ALA A 1 206 ? -10.727 2.595 -10.902 1.00 86.50 206 ALA A O 1
ATOM 1624 N N . LEU A 1 207 ? -9.718 4.595 -10.999 1.00 83.88 207 LEU A N 1
ATOM 1625 C CA . LEU A 1 207 ? -9.772 4.856 -9.555 1.00 83.88 207 LEU A CA 1
ATOM 1626 C C . LEU A 1 207 ? -11.199 5.025 -9.023 1.00 83.88 207 LEU A C 1
ATOM 1628 O O . LEU A 1 207 ? -11.464 4.699 -7.866 1.00 83.88 207 LEU A O 1
ATOM 1632 N N . LYS A 1 208 ? -12.116 5.568 -9.830 1.00 87.12 208 LYS A N 1
ATOM 1633 C CA . LYS A 1 208 ? -13.524 5.696 -9.445 1.00 87.12 208 LYS A CA 1
ATOM 1634 C C . LYS A 1 208 ? -14.180 4.317 -9.350 1.00 87.12 208 LYS A C 1
ATOM 1636 O O . LYS A 1 208 ? -14.790 4.025 -8.328 1.00 87.12 208 LYS A O 1
ATOM 1641 N N . LEU A 1 209 ? -13.998 3.478 -10.370 1.00 84.44 209 LEU A N 1
ATOM 1642 C CA . LEU A 1 209 ? -14.516 2.107 -10.391 1.00 84.44 209 LEU A CA 1
ATOM 1643 C C . LEU A 1 209 ? -13.930 1.267 -9.252 1.00 84.44 209 LEU A C 1
ATOM 1645 O O . LEU A 1 209 ? -14.679 0.582 -8.565 1.00 84.44 209 LEU A O 1
ATOM 1649 N N . TYR A 1 210 ? -12.624 1.405 -8.988 1.00 83.94 210 TYR A N 1
ATOM 1650 C CA . TYR A 1 210 ? -11.981 0.774 -7.835 1.00 83.94 210 TYR A CA 1
ATOM 1651 C C . TYR A 1 210 ? -12.692 1.140 -6.530 1.00 83.94 210 TYR A C 1
ATOM 1653 O O . TYR A 1 210 ? -13.068 0.255 -5.777 1.00 83.94 210 TYR A O 1
ATOM 1661 N N . LYS A 1 211 ? -12.934 2.433 -6.268 1.00 82.62 211 LYS A N 1
ATOM 1662 C CA . LYS A 1 211 ? -13.615 2.870 -5.036 1.00 82.62 211 LYS A CA 1
ATOM 1663 C C . LYS A 1 211 ? -15.033 2.317 -4.922 1.00 82.62 211 LYS A C 1
ATOM 1665 O O . LYS A 1 211 ? -15.444 1.959 -3.827 1.00 82.62 211 LYS A O 1
ATOM 1670 N N . GLU A 1 212 ? -15.773 2.266 -6.025 1.00 84.00 212 GLU A N 1
ATOM 1671 C CA . GLU A 1 212 ? -17.150 1.764 -6.045 1.00 84.00 212 GLU A CA 1
ATOM 1672 C C . GLU A 1 212 ? -17.240 0.247 -5.826 1.00 84.00 212 GLU A C 1
ATOM 1674 O O . GLU A 1 212 ? -18.224 -0.210 -5.248 1.00 84.00 212 GLU A O 1
ATOM 1679 N N . GLU A 1 213 ? -16.260 -0.534 -6.290 1.00 79.88 213 GLU A N 1
ATOM 1680 C CA . GLU A 1 213 ? -16.177 -1.976 -6.009 1.00 79.88 213 GLU A CA 1
ATOM 1681 C C . GLU A 1 213 ? -15.637 -2.239 -4.601 1.00 79.88 213 GLU A C 1
ATOM 1683 O O . GLU A 1 213 ? -16.249 -2.980 -3.842 1.00 79.88 213 GLU A O 1
ATOM 1688 N N . TYR A 1 214 ? -14.572 -1.543 -4.212 1.00 73.75 214 TYR A N 1
ATOM 1689 C CA . TYR A 1 214 ? -13.931 -1.679 -2.907 1.00 73.75 214 TYR A CA 1
ATOM 1690 C C . TYR A 1 214 ? -14.882 -1.347 -1.743 1.00 73.75 214 TYR A C 1
ATOM 1692 O O . TYR A 1 214 ? -14.920 -2.045 -0.738 1.00 73.75 214 TYR A O 1
ATOM 1700 N N . GLN A 1 215 ? -15.714 -0.309 -1.888 1.00 68.44 215 GLN A N 1
ATOM 1701 C CA . GLN A 1 215 ? -16.737 0.032 -0.889 1.00 68.44 215 GLN A CA 1
ATOM 1702 C C . GLN A 1 215 ? -17.876 -0.994 -0.810 1.00 68.44 215 GLN A C 1
ATOM 1704 O O . GLN A 1 215 ? -18.545 -1.081 0.217 1.00 68.44 215 GLN A O 1
ATOM 1709 N N . LYS A 1 216 ? -18.135 -1.748 -1.884 1.00 65.75 216 LYS A N 1
ATOM 1710 C CA . LYS A 1 216 ? -19.104 -2.851 -1.849 1.00 65.75 216 LYS A CA 1
ATOM 1711 C C . LYS A 1 216 ? -18.508 -4.065 -1.145 1.00 65.75 216 LYS A C 1
ATOM 1713 O O . LYS A 1 216 ? -19.197 -4.655 -0.330 1.00 65.75 216 LYS A O 1
ATOM 1718 N N . GLU A 1 217 ? -17.235 -4.363 -1.397 1.00 61.72 217 GLU A N 1
ATOM 1719 C CA . GLU A 1 217 ? -16.505 -5.438 -0.713 1.00 61.72 217 GLU A CA 1
ATOM 1720 C C . GLU A 1 217 ? -16.396 -5.160 0.802 1.00 61.72 217 GLU A C 1
ATOM 1722 O O . GLU A 1 217 ? -16.796 -6.009 1.585 1.00 61.72 217 GLU A O 1
ATOM 1727 N N . GLU A 1 218 ? -16.032 -3.945 1.246 1.00 59.69 218 GLU A N 1
ATOM 1728 C CA . GLU A 1 218 ? -15.999 -3.609 2.692 1.00 59.69 218 GLU A CA 1
ATOM 1729 C C . GLU A 1 218 ? -17.381 -3.617 3.379 1.00 59.69 218 GLU A C 1
ATOM 1731 O O . GLU A 1 218 ? -17.448 -3.737 4.595 1.00 59.69 218 GLU A O 1
ATOM 1736 N N . THR A 1 219 ? -18.488 -3.486 2.637 1.00 50.66 219 THR A N 1
ATOM 1737 C CA . THR A 1 219 ? -19.846 -3.567 3.222 1.00 50.66 219 THR A CA 1
ATOM 1738 C C . THR A 1 219 ? -20.440 -4.977 3.189 1.00 50.66 219 THR A C 1
ATOM 1740 O O . THR A 1 219 ? -21.423 -5.231 3.886 1.00 50.66 219 THR A O 1
ATOM 1743 N N . GLU A 1 220 ? -19.865 -5.891 2.401 1.00 43.75 220 GLU A N 1
ATOM 1744 C CA . GLU A 1 220 ? -20.213 -7.318 2.394 1.00 43.75 220 GLU A CA 1
ATOM 1745 C C . GLU A 1 220 ? -19.308 -8.134 3.343 1.00 43.75 220 GLU A C 1
ATOM 1747 O O . GLU A 1 220 ? -19.820 -9.041 4.000 1.00 43.75 220 GLU A O 1
ATOM 1752 N N . ASP A 1 221 ? -18.032 -7.751 3.506 1.00 37.59 221 ASP A N 1
ATOM 1753 C CA . ASP A 1 221 ? -17.028 -8.374 4.393 1.00 37.59 221 ASP A CA 1
ATOM 1754 C C . ASP A 1 221 ? -16.814 -7.602 5.712 1.00 37.59 221 ASP A C 1
ATOM 1756 O O . ASP A 1 221 ? -15.703 -7.495 6.232 1.00 37.59 221 ASP A O 1
ATOM 1760 N N . ASP A 1 222 ? -17.894 -7.125 6.337 1.00 34.56 222 ASP A N 1
ATOM 1761 C CA . ASP A 1 222 ? -17.882 -6.534 7.694 1.00 34.56 222 ASP A CA 1
ATOM 1762 C C . ASP A 1 222 ? -17.438 -7.542 8.800 1.00 34.56 222 ASP A C 1
ATOM 1764 O O . ASP A 1 222 ? -17.589 -7.286 9.996 1.00 34.56 222 ASP A O 1
ATOM 1768 N N . ILE A 1 223 ? -16.906 -8.719 8.427 1.00 38.62 223 ILE A N 1
ATOM 1769 C CA . ILE A 1 223 ? -16.330 -9.743 9.308 1.00 38.62 223 ILE A CA 1
ATOM 1770 C C . ILE A 1 223 ? -15.199 -10.520 8.592 1.00 38.62 223 ILE A C 1
ATOM 1772 O O . ILE A 1 223 ? -15.255 -11.742 8.490 1.00 38.62 223 ILE A O 1
ATOM 1776 N N . GLU A 1 224 ? -14.132 -9.868 8.137 1.00 32.03 224 GLU A N 1
ATOM 1777 C CA . GLU A 1 224 ? -12.818 -10.539 8.089 1.00 32.03 224 GLU A CA 1
ATOM 1778 C C . GLU A 1 224 ? -11.887 -9.907 9.125 1.00 32.03 224 GLU A C 1
ATOM 1780 O O . GLU A 1 224 ? -11.019 -9.081 8.854 1.00 32.03 224 GLU A O 1
ATOM 1785 N N . LEU A 1 225 ? -12.146 -10.314 10.370 1.00 32.59 225 LEU A N 1
ATOM 1786 C CA . LEU A 1 225 ? -11.214 -10.235 11.483 1.00 32.59 225 LEU A CA 1
ATOM 1787 C C . LEU A 1 225 ? -10.076 -11.231 11.187 1.00 32.59 225 LEU A C 1
ATOM 1789 O O . LEU A 1 225 ? -10.266 -12.442 11.328 1.00 32.59 225 LEU A O 1
ATOM 1793 N N . PHE A 1 226 ? -8.923 -10.726 10.755 1.00 41.41 226 PHE A N 1
ATOM 1794 C CA . PHE A 1 226 ? -7.644 -11.416 10.926 1.00 41.41 226 PHE A CA 1
ATOM 1795 C C . PHE A 1 226 ? -6.881 -10.754 12.067 1.00 41.41 226 PHE A C 1
ATOM 1797 O O . PHE A 1 226 ? -6.840 -9.501 12.088 1.00 41.41 226 PHE A O 1
#